Protein AF-0000000084433063 (afdb_homodimer)

Organism: NCBI:txid230361

InterPro domains:
  IPR014958 DGC [PF08859] (7-106)

Structure (mmCIF, N/CA/C/O backbone):
data_AF-0000000084433063-model_v1
#
loop_
_entity.id
_entity.type
_entity.pdbx_description
1 polymer 'DGC domain-containing protein'
#
loop_
_atom_site.group_PDB
_atom_site.id
_atom_site.type_symbol
_atom_site.label_atom_id
_atom_site.label_alt_id
_atom_site.label_comp_id
_atom_site.label_asym_id
_atom_site.label_entity_id
_atom_site.label_seq_id
_atom_site.pdbx_PDB_ins_code
_atom_site.Cartn_x
_atom_site.Cartn_y
_atom_site.Cartn_z
_atom_site.occupancy
_atom_site.B_iso_or_equiv
_atom_site.auth_seq_id
_atom_site.auth_comp_id
_atom_site.auth_asym_id
_atom_site.auth_atom_id
_atom_site.pdbx_PDB_model_num
ATOM 1 N N . MET A 1 1 ? 10.922 -21.297 -21.172 1 40.28 1 MET A N 1
ATOM 2 C CA . MET A 1 1 ? 11.148 -20.094 -20.375 1 40.28 1 MET A CA 1
ATOM 3 C C . MET A 1 1 ? 10.172 -20.031 -19.203 1 40.28 1 MET A C 1
ATOM 5 O O . MET A 1 1 ? 8.969 -20.234 -19.375 1 40.28 1 MET A O 1
ATOM 9 N N . ALA A 1 2 ? 10.664 -20.266 -18.016 1 53.06 2 ALA A N 1
ATOM 10 C CA . ALA A 1 2 ? 9.773 -20.75 -16.969 1 53.06 2 ALA A CA 1
ATOM 11 C C . ALA A 1 2 ? 8.656 -19.75 -16.703 1 53.06 2 ALA A C 1
ATOM 13 O O . ALA A 1 2 ? 8.906 -18.547 -16.562 1 53.06 2 ALA A O 1
ATOM 14 N N . ASP A 1 3 ? 7.391 -20.062 -17.078 1 83.19 3 ASP A N 1
ATOM 15 C CA . ASP A 1 3 ? 6.141 -19.312 -16.969 1 83.19 3 ASP A CA 1
ATOM 16 C C . ASP A 1 3 ? 5.93 -18.797 -15.555 1 83.19 3 ASP A C 1
ATOM 18 O O . ASP A 1 3 ? 6.23 -19.484 -14.578 1 83.19 3 ASP A O 1
ATOM 22 N N . LYS A 1 4 ? 6.164 -17.469 -15.352 1 94.94 4 LYS A N 1
ATOM 23 C CA . LYS A 1 4 ? 5.984 -16.875 -14.031 1 94.94 4 LYS A CA 1
ATOM 24 C C . LYS A 1 4 ? 4.512 -16.594 -13.75 1 94.94 4 LYS A C 1
ATOM 26 O O . LYS A 1 4 ? 3.68 -16.641 -14.664 1 94.94 4 LYS A O 1
ATOM 31 N N . ILE A 1 5 ? 4.223 -16.562 -12.508 1 97.5 5 ILE A N 1
ATOM 32 C CA . ILE A 1 5 ? 2.938 -16.094 -12.008 1 97.5 5 ILE A CA 1
ATOM 33 C C . ILE A 1 5 ? 3.129 -14.773 -11.258 1 97.5 5 ILE A C 1
ATOM 35 O O . ILE A 1 5 ? 4.082 -14.625 -10.492 1 97.5 5 ILE A O 1
ATOM 39 N N . ALA A 1 6 ? 2.311 -13.852 -11.539 1 97.88 6 ALA A N 1
ATOM 40 C CA . ALA A 1 6 ? 2.402 -12.555 -10.875 1 97.88 6 ALA A CA 1
ATOM 41 C C . ALA A 1 6 ? 1.33 -12.414 -9.797 1 97.88 6 ALA A C 1
ATOM 43 O O . ALA A 1 6 ? 0.155 -12.695 -10.047 1 97.88 6 ALA A O 1
ATOM 44 N N . LEU A 1 7 ? 1.751 -12.031 -8.609 1 98.69 7 LEU A N 1
ATOM 45 C CA . LEU A 1 7 ? 0.822 -11.688 -7.539 1 98.69 7 LEU A CA 1
ATOM 46 C C . LEU A 1 7 ? 0.695 -10.172 -7.398 1 98.69 7 LEU A C 1
ATOM 48 O O . LEU A 1 7 ? 1.703 -9.469 -7.316 1 98.69 7 LEU A O 1
ATOM 52 N N . ALA A 1 8 ? -0.498 -9.648 -7.445 1 98.69 8 ALA A N 1
ATOM 53 C CA . ALA A 1 8 ? -0.78 -8.227 -7.27 1 98.69 8 ALA A CA 1
ATOM 54 C C . ALA A 1 8 ? -1.512 -7.969 -5.953 1 98.69 8 ALA A C 1
ATOM 56 O O . ALA A 1 8 ? -2.73 -8.141 -5.871 1 98.69 8 ALA A O 1
ATOM 57 N N . PRO A 1 9 ? -0.773 -7.578 -4.945 1 98.81 9 PRO A N 1
ATOM 58 C CA . PRO A 1 9 ? -1.389 -7.414 -3.627 1 98.81 9 PRO A CA 1
ATOM 59 C C . PRO A 1 9 ? -2.012 -6.035 -3.432 1 98.81 9 PRO A C 1
ATOM 61 O O . PRO A 1 9 ? -1.465 -5.035 -3.9 1 98.81 9 PRO A O 1
ATOM 64 N N . CYS A 1 10 ? -3.217 -6.074 -2.777 1 98.38 10 CYS A N 1
ATOM 65 C CA . CYS A 1 10 ? -3.652 -4.836 -2.145 1 98.38 10 CYS A CA 1
ATOM 66 C C . CYS A 1 10 ? -2.641 -4.371 -1.103 1 98.38 10 CYS A C 1
ATOM 68 O O . CYS A 1 10 ? -2.115 -5.18 -0.336 1 98.38 10 CYS A O 1
ATOM 70 N N . ASN A 1 11 ? -2.279 -3.09 -1.152 1 96 11 ASN A N 1
ATOM 71 C CA . ASN A 1 11 ? -1.453 -2.469 -0.122 1 96 11 ASN A CA 1
ATOM 72 C C . ASN A 1 11 ? -2.148 -1.264 0.504 1 96 11 ASN A C 1
ATOM 74 O O . ASN A 1 11 ? -1.488 -0.321 0.943 1 96 11 ASN A O 1
ATOM 78 N N . GLY A 1 12 ? -3.492 -1.294 0.442 1 95.31 12 GLY A N 1
ATOM 79 C CA . GLY A 1 12 ? -4.262 -0.171 0.955 1 95.31 12 GLY A CA 1
ATOM 80 C C . GLY A 1 12 ? -4.16 -0.018 2.461 1 95.31 12 GLY A C 1
ATOM 81 O O . GLY A 1 12 ? -3.316 -0.649 3.1 1 95.31 12 GLY A O 1
ATOM 82 N N . MET A 1 13 ? -5.004 0.801 3.07 1 96.19 13 MET A N 1
ATOM 83 C CA . MET A 1 13 ? -4.824 1.251 4.449 1 96.19 13 MET A CA 1
ATOM 84 C C . MET A 1 13 ? -5.633 0.392 5.414 1 96.19 13 MET A C 1
ATOM 86 O O . MET A 1 13 ? -5.555 0.575 6.629 1 96.19 13 MET A O 1
ATOM 90 N N . SER A 1 14 ? -6.387 -0.554 4.949 1 96.31 14 SER A N 1
ATOM 91 C CA . SER A 1 14 ? -7.031 -1.516 5.84 1 96.31 14 SER A CA 1
ATOM 92 C C . SER A 1 14 ? -6.016 -2.498 6.414 1 96.31 14 SER A C 1
ATOM 94 O O . SER A 1 14 ? -4.98 -2.762 5.801 1 96.31 14 SER A O 1
ATOM 96 N N . PRO A 1 15 ? -6.32 -3.104 7.605 1 98.06 15 PRO A N 1
ATOM 97 C CA . PRO A 1 15 ? -5.445 -4.152 8.141 1 98.06 15 PRO A CA 1
ATOM 98 C C . PRO A 1 15 ? -5.207 -5.281 7.141 1 98.06 15 PRO A C 1
ATOM 100 O O . PRO A 1 15 ? -4.102 -5.828 7.07 1 98.06 15 PRO A O 1
ATOM 103 N N . ASN A 1 16 ? -6.191 -5.52 6.309 1 98.56 16 ASN A N 1
ATOM 104 C CA . ASN A 1 16 ? -6.07 -6.609 5.344 1 98.56 16 ASN A CA 1
ATOM 105 C C . ASN A 1 16 ? -5.129 -6.242 4.199 1 98.56 16 ASN A C 1
ATOM 107 O O . ASN A 1 16 ? -4.629 -7.121 3.494 1 98.56 16 ASN A O 1
ATOM 111 N N . GLY A 1 17 ? -4.965 -4.914 3.918 1 98.38 17 GLY A N 1
ATOM 112 C CA . GLY A 1 17 ? -3.932 -4.508 2.98 1 98.38 17 GLY A CA 1
ATOM 113 C C . GLY A 1 17 ? -2.539 -4.945 3.4 1 98.38 17 GLY A C 1
ATOM 114 O O . GLY A 1 17 ? -1.749 -5.398 2.57 1 98.38 17 GLY A O 1
ATOM 115 N N . LEU A 1 18 ? -2.246 -4.809 4.711 1 98.56 18 LEU A N 1
ATOM 116 C CA . LEU A 1 18 ? -0.963 -5.254 5.238 1 98.56 18 LEU A CA 1
ATOM 117 C C . LEU A 1 18 ? -0.843 -6.773 5.16 1 98.56 18 LEU A C 1
ATOM 119 O O . LEU A 1 18 ? 0.204 -7.297 4.77 1 98.56 18 LEU A O 1
ATOM 123 N N . VAL A 1 19 ? -1.904 -7.457 5.465 1 98.88 19 VAL A N 1
ATOM 124 C CA . VAL A 1 19 ? -1.91 -8.914 5.391 1 98.88 19 VAL A CA 1
ATOM 125 C C . VAL A 1 19 ? -1.614 -9.367 3.963 1 98.88 19 VAL A C 1
ATOM 127 O O . VAL A 1 19 ? -0.781 -10.242 3.742 1 98.88 19 VAL A O 1
ATOM 130 N N . SER A 1 20 ? -2.32 -8.742 3.006 1 98.88 20 SER A N 1
ATOM 131 C CA . SER A 1 20 ? -2.133 -9.047 1.592 1 98.88 20 SER A CA 1
ATOM 132 C C . SER A 1 20 ? -0.687 -8.828 1.164 1 98.88 20 SER A C 1
ATOM 134 O O . SER A 1 20 ? -0.079 -9.695 0.534 1 98.88 20 SER A O 1
ATOM 136 N N . ARG A 1 21 ? -0.133 -7.715 1.518 1 98.69 21 ARG A N 1
ATOM 137 C CA . ARG A 1 21 ? 1.246 -7.359 1.204 1 98.69 21 ARG A CA 1
ATOM 138 C C . ARG A 1 21 ? 2.215 -8.422 1.714 1 98.69 21 ARG A C 1
ATOM 140 O O . ARG A 1 21 ? 3.055 -8.914 0.96 1 98.69 21 ARG A O 1
ATOM 147 N N . VAL A 1 22 ? 2.102 -8.805 2.957 1 98.81 22 VAL A N 1
ATOM 148 C CA . VAL A 1 22 ? 3.064 -9.695 3.598 1 98.81 22 VAL A CA 1
ATOM 149 C C . VAL A 1 22 ? 2.875 -11.117 3.078 1 98.81 22 VAL A C 1
ATOM 151 O O . VAL A 1 22 ? 3.852 -11.828 2.82 1 98.81 22 VAL A O 1
ATOM 154 N N . ALA A 1 23 ? 1.615 -11.539 2.85 1 98.88 23 ALA A N 1
ATOM 155 C CA . ALA A 1 23 ? 1.358 -12.883 2.326 1 98.88 23 ALA A CA 1
ATOM 156 C C . ALA A 1 23 ? 1.982 -13.055 0.945 1 98.88 23 ALA A C 1
ATOM 158 O O . ALA A 1 23 ? 2.592 -14.094 0.661 1 98.88 23 ALA A O 1
ATOM 159 N N . VAL A 1 24 ? 1.848 -12.039 0.088 1 98.81 24 VAL A N 1
ATOM 160 C CA . VAL A 1 24 ? 2.434 -12.07 -1.248 1 98.81 24 VAL A CA 1
ATOM 161 C C . VAL A 1 24 ? 3.957 -12.109 -1.144 1 98.81 24 VAL A C 1
ATOM 163 O O . VAL A 1 24 ? 4.617 -12.852 -1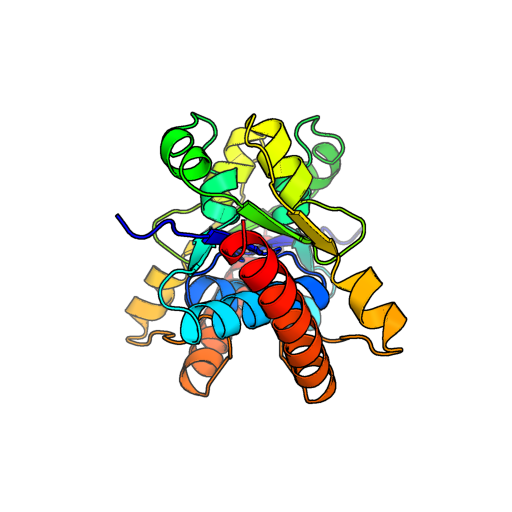.871 1 98.81 24 VAL A O 1
ATOM 166 N N . GLY A 1 25 ? 4.512 -11.289 -0.203 1 98.19 25 GLY A N 1
ATOM 167 C CA . GLY A 1 25 ? 5.949 -11.336 0.029 1 98.19 25 GLY A CA 1
ATOM 168 C C . GLY A 1 25 ? 6.445 -12.711 0.433 1 98.19 25 GLY A C 1
ATOM 169 O O . GLY A 1 25 ? 7.43 -13.211 -0.117 1 98.19 25 GLY A O 1
ATOM 170 N N . ASP A 1 26 ? 5.742 -13.328 1.39 1 98.44 26 ASP A N 1
ATOM 171 C CA . ASP A 1 26 ? 6.109 -14.664 1.862 1 98.44 26 ASP A CA 1
ATOM 172 C C . ASP A 1 26 ? 6.023 -15.688 0.734 1 98.44 26 ASP A C 1
ATOM 174 O O . ASP A 1 26 ? 6.895 -16.547 0.604 1 98.44 26 ASP A O 1
ATOM 178 N N . CYS A 1 27 ? 4.984 -15.578 -0.068 1 97.81 27 CYS A N 1
ATOM 179 C CA . CYS A 1 27 ? 4.793 -16.5 -1.185 1 97.81 27 CYS A CA 1
ATOM 180 C C . CYS A 1 27 ? 5.941 -16.391 -2.184 1 97.81 27 CYS A C 1
ATOM 182 O O . CYS A 1 27 ? 6.461 -17.406 -2.65 1 97.81 27 CYS A O 1
ATOM 184 N N . ARG A 1 28 ? 6.273 -15.195 -2.504 1 96.31 28 ARG A N 1
ATOM 185 C CA . ARG A 1 28 ? 7.355 -14.953 -3.453 1 96.31 28 ARG A CA 1
ATOM 186 C C . ARG A 1 28 ? 8.656 -15.57 -2.967 1 96.31 28 ARG A C 1
ATOM 188 O O . ARG A 1 28 ? 9.453 -16.062 -3.77 1 96.31 28 ARG A O 1
ATOM 195 N N . GLU A 1 29 ? 8.867 -15.516 -1.696 1 95.44 29 GLU A N 1
ATOM 196 C CA . GLU A 1 29 ? 10.094 -16.062 -1.131 1 95.44 29 GLU A CA 1
ATOM 197 C C . GLU A 1 29 ? 10.125 -17.594 -1.254 1 95.44 29 GLU A C 1
ATOM 199 O O . GLU A 1 29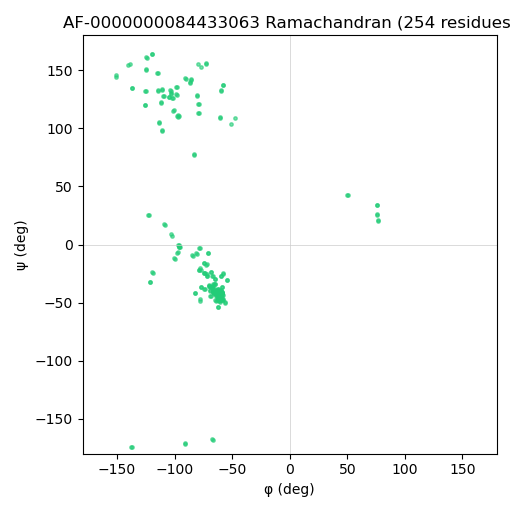 ? 11.195 -18.188 -1.354 1 95.44 29 GLU A O 1
ATOM 204 N N . GLU A 1 30 ? 8.984 -18.156 -1.349 1 95.81 30 GLU A N 1
ATOM 205 C CA . GLU A 1 30 ? 8.898 -19.609 -1.326 1 95.81 30 GLU A CA 1
ATOM 206 C C . GLU A 1 30 ? 8.758 -20.188 -2.736 1 95.81 30 GLU A C 1
ATOM 208 O O . GLU A 1 30 ? 8.828 -21.391 -2.932 1 95.81 30 GLU A O 1
ATOM 213 N N . HIS A 1 31 ? 8.492 -19.312 -3.674 1 95.56 31 HIS A N 1
ATOM 214 C CA . HIS A 1 31 ? 8.289 -19.75 -5.055 1 95.56 31 HIS A CA 1
ATOM 215 C C . HIS A 1 31 ? 9.219 -19 -6.004 1 95.56 31 HIS A C 1
ATOM 217 O O . HIS A 1 31 ? 9.086 -17.781 -6.184 1 95.56 31 HIS A O 1
ATOM 223 N N . ASP A 1 32 ? 10.031 -19.656 -6.676 1 94.38 32 ASP A N 1
ATOM 224 C CA . ASP A 1 32 ? 11.008 -19.047 -7.57 1 94.38 32 ASP A CA 1
ATOM 225 C C . ASP A 1 32 ? 10.344 -18.531 -8.844 1 94.38 32 ASP A C 1
ATOM 227 O O . ASP A 1 32 ? 10.914 -17.703 -9.555 1 94.38 32 ASP A O 1
ATOM 231 N N . ASP A 1 33 ? 9.164 -18.984 -9.078 1 95.69 33 ASP A N 1
ATOM 232 C CA . ASP A 1 33 ? 8.492 -18.625 -10.32 1 95.69 33 ASP A CA 1
ATOM 233 C C . ASP A 1 33 ? 7.34 -17.656 -10.062 1 95.69 33 ASP A C 1
ATOM 235 O O . ASP A 1 33 ? 6.418 -17.547 -10.875 1 95.69 33 ASP A O 1
ATOM 239 N N . VAL A 1 34 ? 7.359 -17.062 -8.922 1 97.31 34 VAL A N 1
ATOM 240 C CA . VAL A 1 34 ? 6.34 -16.078 -8.578 1 97.31 34 VAL A CA 1
ATOM 241 C C . VAL A 1 34 ? 6.98 -14.695 -8.43 1 97.31 34 VAL A C 1
ATOM 243 O O . VAL A 1 34 ? 8.055 -14.562 -7.844 1 97.31 34 VAL A O 1
ATOM 246 N N . ILE A 1 35 ? 6.391 -13.719 -9.031 1 96.69 35 ILE A N 1
ATOM 247 C CA . ILE A 1 35 ? 6.797 -12.328 -8.859 1 96.69 35 ILE A CA 1
ATOM 248 C C . ILE A 1 35 ? 5.641 -11.523 -8.281 1 96.69 35 ILE A C 1
ATOM 250 O O . ILE A 1 35 ? 4.504 -12 -8.227 1 96.69 35 ILE A O 1
ATOM 254 N N . SER A 1 36 ? 5.98 -10.359 -7.773 1 97.38 36 SER A N 1
ATOM 255 C CA . SER A 1 36 ? 4.938 -9.469 -7.27 1 97.38 36 SER A CA 1
ATOM 256 C C . SER A 1 36 ? 4.855 -8.188 -8.094 1 97.38 36 SER A C 1
ATOM 258 O O . SER A 1 36 ? 5.859 -7.727 -8.633 1 97.38 36 SER A O 1
ATOM 260 N N . ILE A 1 37 ? 3.707 -7.676 -8.203 1 97.31 37 ILE A N 1
ATOM 261 C CA . ILE A 1 37 ? 3.418 -6.426 -8.898 1 97.31 37 ILE A CA 1
ATOM 262 C C . ILE A 1 37 ? 3.166 -5.316 -7.883 1 97.31 37 ILE A C 1
ATOM 264 O O . ILE A 1 37 ? 2.385 -5.488 -6.941 1 97.31 37 ILE A O 1
ATOM 268 N N . CYS A 1 38 ? 3.881 -4.227 -8.031 1 97.62 38 CYS A N 1
ATOM 269 C CA . CYS A 1 38 ? 3.58 -3.059 -7.207 1 97.62 38 CYS A CA 1
ATOM 270 C C . CYS A 1 38 ? 2.377 -2.303 -7.758 1 97.62 38 CYS A C 1
ATOM 272 O O . CYS A 1 38 ? 2.434 -1.75 -8.859 1 97.62 38 CYS A O 1
ATOM 274 N N . MET A 1 39 ? 1.355 -2.164 -6.949 1 97.81 39 MET A N 1
ATOM 275 C CA . MET A 1 39 ? 0.121 -1.534 -7.406 1 97.81 39 MET A CA 1
ATOM 276 C C . MET A 1 39 ? 0.255 -0.015 -7.418 1 97.81 39 MET A C 1
ATOM 278 O O . MET A 1 39 ? -0.504 0.675 -8.102 1 97.81 39 MET A O 1
ATOM 282 N N . GLY A 1 40 ? 1.21 0.519 -6.637 1 97.69 40 GLY A N 1
ATOM 283 C CA . GLY A 1 40 ? 1.524 1.935 -6.75 1 97.69 40 GLY A CA 1
ATOM 284 C C . GLY A 1 40 ? 2.051 2.318 -8.117 1 97.69 40 GLY A C 1
ATOM 285 O O . GLY A 1 40 ? 1.481 3.184 -8.789 1 97.69 40 GLY A O 1
ATOM 286 N N . SER A 1 41 ? 3.102 1.555 -8.492 1 97.69 41 SER A N 1
ATOM 287 C CA . SER A 1 41 ? 3.688 1.823 -9.797 1 97.69 41 SER A CA 1
ATOM 288 C C . SER A 1 41 ? 2.682 1.567 -10.914 1 97.69 41 SER A C 1
ATOM 290 O O . SER A 1 41 ? 2.621 2.322 -11.891 1 97.69 41 SER A O 1
ATOM 292 N N . THR A 1 42 ? 1.936 0.542 -10.773 1 98.06 42 THR A N 1
ATOM 293 C CA . THR A 1 42 ? 0.916 0.214 -11.758 1 98.06 42 THR A CA 1
ATOM 294 C C . THR A 1 42 ? -0.087 1.356 -11.898 1 98.06 42 THR A C 1
ATOM 296 O O . THR A 1 42 ? -0.417 1.766 -13.016 1 98.06 42 THR A O 1
ATOM 299 N N . SER A 1 43 ? -0.53 1.92 -10.82 1 97.88 43 SER A N 1
ATOM 300 C CA . SER A 1 43 ? -1.53 2.982 -10.797 1 97.88 43 SER A CA 1
ATOM 301 C C . SER A 1 43 ? -0.961 4.289 -11.344 1 97.88 43 SER A C 1
ATOM 303 O O . SER A 1 43 ? -1.673 5.059 -11.992 1 97.88 43 SER A O 1
ATOM 305 N N . ALA A 1 44 ? 0.271 4.531 -11.078 1 97.56 44 ALA A N 1
ATOM 306 C CA . ALA A 1 44 ? 0.908 5.773 -11.508 1 97.56 44 ALA A CA 1
ATOM 307 C C . ALA A 1 44 ? 1.138 5.785 -13.016 1 97.56 44 ALA A C 1
ATOM 309 O O . ALA A 1 44 ? 1.213 6.852 -13.633 1 97.56 44 ALA A O 1
ATOM 310 N N . ASP A 1 45 ? 1.243 4.598 -13.641 1 96.94 45 ASP A N 1
ATOM 311 C CA . ASP A 1 45 ? 1.563 4.457 -15.055 1 96.94 45 ASP A CA 1
ATOM 312 C C . ASP A 1 45 ? 0.315 4.621 -15.922 1 96.94 45 ASP A C 1
ATOM 314 O O . ASP A 1 45 ? -0.152 3.662 -16.531 1 96.94 45 ASP A O 1
ATOM 318 N N . ILE A 1 46 ? -0.099 5.852 -16.109 1 90.69 46 ILE A N 1
ATOM 319 C CA . ILE A 1 46 ? -1.354 6.102 -16.797 1 90.69 46 ILE A CA 1
ATOM 320 C C . ILE A 1 46 ? -1.149 5.93 -18.312 1 90.69 46 ILE A C 1
ATOM 322 O O . ILE A 1 46 ? -2.104 5.664 -19.047 1 90.69 46 ILE A O 1
ATOM 326 N N . ASP A 1 47 ? 0.068 6.02 -18.734 1 93.94 47 ASP A N 1
ATOM 327 C CA . ASP A 1 47 ? 0.354 5.906 -20.156 1 93.94 47 ASP A CA 1
ATOM 328 C C . ASP A 1 47 ? 0.49 4.445 -20.578 1 93.94 47 ASP A C 1
ATOM 330 O O . ASP A 1 47 ? 0.601 4.145 -21.766 1 93.94 47 ASP A O 1
ATOM 334 N N . GLY A 1 48 ? 0.522 3.564 -19.656 1 94.44 48 GLY A N 1
ATOM 335 C CA . GLY A 1 48 ? 0.542 2.141 -19.953 1 94.44 48 GLY A CA 1
ATOM 336 C C . GLY A 1 48 ? 1.894 1.646 -20.438 1 94.44 48 GLY A C 1
ATOM 337 O O . GLY A 1 48 ? 1.971 0.743 -21.266 1 94.44 48 GLY A O 1
ATOM 338 N N . LYS A 1 49 ? 2.977 2.248 -19.906 1 94.25 49 LYS A N 1
ATOM 339 C CA . LYS A 1 49 ? 4.324 1.865 -20.328 1 94.25 49 LYS A CA 1
ATOM 340 C C . LYS A 1 49 ? 4.633 0.423 -19.938 1 94.25 49 LYS A C 1
ATOM 342 O O . LYS A 1 49 ? 5.371 -0.273 -20.625 1 94.25 49 LYS A O 1
ATOM 347 N N . ASN A 1 50 ? 4.027 -0.026 -18.844 1 93.69 50 ASN A N 1
ATOM 348 C CA . ASN A 1 50 ? 4.336 -1.352 -18.328 1 93.69 50 ASN A CA 1
ATOM 349 C C . ASN A 1 50 ? 3.246 -2.361 -18.672 1 93.69 50 ASN A C 1
ATOM 351 O O . ASN A 1 50 ? 3.277 -3.502 -18.203 1 93.69 50 ASN A O 1
ATOM 355 N N . ASN A 1 51 ? 2.299 -2.004 -19.5 1 93.81 51 ASN A N 1
ATOM 356 C CA . ASN A 1 51 ? 1.138 -2.852 -19.734 1 93.81 51 ASN A CA 1
ATOM 357 C C . ASN A 1 51 ? 1.537 -4.176 -20.375 1 93.81 51 ASN A C 1
ATOM 359 O O . ASN A 1 51 ? 0.99 -5.227 -20.031 1 93.81 51 ASN A O 1
ATOM 363 N N . GLU A 1 52 ? 2.451 -4.105 -21.25 1 92.69 52 GLU A N 1
ATOM 364 C CA . GLU A 1 52 ? 2.879 -5.34 -21.906 1 92.69 52 GLU A CA 1
ATOM 365 C C . GLU A 1 52 ? 3.475 -6.316 -20.891 1 92.69 52 GLU A C 1
ATOM 367 O O . GLU A 1 52 ? 3.234 -7.523 -20.969 1 92.69 52 GLU A O 1
ATOM 372 N N . MET A 1 53 ? 4.191 -5.777 -19.969 1 91 53 MET A N 1
ATOM 373 C CA . MET A 1 53 ? 4.77 -6.613 -18.922 1 91 53 MET A CA 1
ATOM 374 C C . MET A 1 53 ? 3.678 -7.211 -18.047 1 91 53 MET A C 1
ATOM 376 O O . MET A 1 53 ? 3.74 -8.383 -17.688 1 91 53 MET A O 1
ATOM 380 N N . LEU A 1 54 ? 2.695 -6.465 -17.797 1 93.62 54 LEU A N 1
ATOM 381 C CA . LEU A 1 54 ? 1.616 -6.906 -16.922 1 93.62 54 LEU A CA 1
ATOM 382 C C . LEU A 1 54 ? 0.755 -7.961 -17.609 1 93.62 54 LEU A C 1
ATOM 384 O O . LEU A 1 54 ? 0.015 -8.688 -16.938 1 93.62 54 LEU A O 1
ATOM 388 N N . LYS A 1 55 ? 0.879 -8.047 -18.891 1 94.19 55 LYS A N 1
ATOM 389 C CA . LYS A 1 55 ? 0.077 -9 -19.641 1 94.19 55 LYS A CA 1
ATOM 390 C C . LYS A 1 55 ? 0.849 -10.297 -19.891 1 94.19 55 LYS A C 1
ATOM 392 O O . LYS A 1 55 ? 0.298 -11.266 -20.406 1 94.19 55 LYS A O 1
ATOM 397 N N . LYS A 1 56 ? 1.984 -10.32 -19.469 1 94.19 56 LYS A N 1
ATOM 398 C CA . LYS A 1 56 ? 2.889 -11.406 -19.828 1 94.19 56 LYS A CA 1
ATOM 399 C C . LYS A 1 56 ? 2.57 -12.672 -19.031 1 94.19 56 LYS A C 1
ATOM 401 O O . LYS A 1 56 ? 2.703 -13.781 -19.547 1 94.19 56 LYS A O 1
ATOM 406 N N . TYR A 1 57 ? 2.191 -12.484 -17.781 1 95.62 57 TYR A N 1
ATOM 407 C CA . TYR A 1 57 ? 1.989 -13.617 -16.891 1 95.62 57 TYR A CA 1
ATOM 408 C C . TYR A 1 57 ? 0.586 -13.594 -16.297 1 95.62 57 TYR A C 1
ATOM 410 O O . TYR A 1 57 ? -0.038 -12.539 -16.188 1 95.62 57 TYR A O 1
ATOM 418 N N . PRO A 1 58 ? 0.116 -14.82 -16 1 96.75 58 PRO A N 1
ATOM 419 C CA . PRO A 1 58 ? -1.14 -14.805 -15.25 1 96.75 58 PRO A CA 1
ATOM 420 C C . PRO A 1 58 ? -1.024 -14.047 -13.93 1 96.75 58 PRO A C 1
ATOM 422 O O . PRO A 1 58 ? -0.029 -14.195 -13.219 1 96.75 58 PRO A O 1
ATOM 425 N N . ILE A 1 59 ? -2.031 -13.25 -13.641 1 98.06 59 ILE A N 1
ATOM 426 C CA . ILE A 1 59 ? -2.025 -12.43 -12.438 1 98.06 59 ILE A CA 1
ATOM 427 C C . ILE A 1 59 ? -3.051 -12.969 -11.438 1 98.06 59 ILE A C 1
ATOM 429 O O . ILE A 1 59 ? -4.203 -13.219 -11.797 1 98.06 59 ILE A O 1
ATOM 433 N N . ILE A 1 60 ? -2.619 -13.195 -10.242 1 98.69 60 ILE A N 1
ATOM 434 C CA . ILE A 1 60 ? -3.529 -13.367 -9.109 1 98.69 60 ILE A CA 1
ATOM 435 C C . ILE A 1 60 ? -3.676 -12.047 -8.367 1 98.69 60 ILE A C 1
ATOM 437 O O . ILE A 1 60 ? -2.713 -11.547 -7.777 1 98.69 60 ILE A O 1
ATOM 441 N N . ALA A 1 61 ? -4.871 -11.484 -8.477 1 98.88 61 ALA A N 1
ATOM 442 C CA . ALA A 1 61 ? -5.176 -10.273 -7.723 1 98.88 61 ALA A CA 1
ATOM 443 C C . ALA A 1 61 ? -5.535 -10.602 -6.277 1 98.88 61 ALA A C 1
ATOM 445 O O . ALA A 1 61 ? -6.355 -11.484 -6.02 1 98.88 61 ALA A O 1
ATOM 446 N N . VAL A 1 62 ? -4.895 -9.953 -5.324 1 98.94 62 VAL A N 1
ATOM 447 C CA . VAL A 1 62 ? -5.16 -10.156 -3.904 1 98.94 62 VAL A CA 1
ATOM 448 C C . VAL A 1 62 ? -5.762 -8.891 -3.305 1 98.94 62 VAL A C 1
ATOM 450 O O . VAL A 1 62 ? -5.055 -7.91 -3.068 1 98.94 62 VAL A O 1
ATOM 453 N N . ASN A 1 63 ? -7.062 -8.922 -3.057 1 98.88 63 ASN A N 1
ATOM 454 C CA . ASN A 1 63 ? -7.793 -7.762 -2.566 1 98.88 63 ASN A CA 1
ATOM 455 C C . ASN A 1 63 ? -7.98 -7.816 -1.054 1 98.88 63 ASN A C 1
ATOM 457 O O . ASN A 1 63 ? -8.289 -8.875 -0.499 1 98.88 63 ASN A O 1
ATOM 461 N N . GLY A 1 64 ? -7.762 -6.734 -0.393 1 98.25 64 GLY A N 1
ATOM 462 C CA . GLY A 1 64 ? -7.84 -6.691 1.059 1 98.25 64 GLY A CA 1
ATOM 463 C C . GLY A 1 64 ? -9.258 -6.539 1.575 1 98.25 64 GLY A C 1
ATOM 464 O O . GLY A 1 64 ? -9.602 -7.086 2.625 1 98.25 64 GLY A O 1
ATOM 465 N N . CYS A 1 65 ? -9.992 -5.711 0.938 1 97.06 65 CYS A N 1
ATOM 466 C CA . CYS A 1 65 ? -11.336 -5.402 1.419 1 97.06 65 CYS A CA 1
ATOM 467 C C . CYS A 1 65 ? -12.328 -5.355 0.267 1 97.06 65 CYS A C 1
ATOM 469 O O . CYS A 1 65 ? -12.008 -5.742 -0.856 1 97.06 65 CYS A O 1
ATOM 471 N N . ASP A 1 66 ? -13.586 -4.965 0.552 1 95.75 66 ASP A N 1
ATOM 472 C CA . ASP A 1 66 ? -14.688 -5.023 -0.409 1 95.75 66 ASP A CA 1
ATOM 473 C C . ASP A 1 66 ? -14.516 -3.967 -1.5 1 95.75 66 ASP A C 1
ATOM 475 O O . ASP A 1 66 ? -15.227 -3.992 -2.51 1 95.75 66 ASP A O 1
ATOM 479 N N . GLY A 1 67 ? -13.531 -3.121 -1.321 1 96.56 67 GLY A N 1
ATOM 480 C CA . GLY A 1 67 ? -13.258 -2.148 -2.367 1 96.56 67 GLY A CA 1
ATOM 481 C C . GLY A 1 67 ? -12.734 -2.777 -3.645 1 96.56 67 GLY A C 1
ATOM 482 O O . GLY A 1 67 ? -12.867 -2.199 -4.727 1 96.56 67 GLY A O 1
ATOM 483 N N . ALA A 1 68 ? -12.078 -3.945 -3.549 1 98.19 68 ALA A N 1
ATOM 484 C CA . ALA A 1 68 ? -11.547 -4.695 -4.68 1 98.19 68 ALA A CA 1
ATOM 485 C C . ALA A 1 68 ? -10.711 -3.799 -5.594 1 98.19 68 ALA A C 1
ATOM 487 O O . ALA A 1 68 ? -10.812 -3.885 -6.82 1 98.19 68 ALA A O 1
ATOM 488 N N . CYS A 1 69 ? -9.922 -2.998 -4.996 1 98.56 69 CYS A N 1
ATOM 489 C CA . CYS A 1 69 ? -9.195 -1.961 -5.723 1 98.56 69 CYS A CA 1
ATOM 490 C C . CYS A 1 69 ? -8.195 -2.574 -6.699 1 98.56 69 CYS A C 1
ATOM 492 O O . CYS A 1 69 ? -7.965 -2.027 -7.777 1 98.56 69 CYS A O 1
ATOM 494 N N . VAL A 1 70 ? -7.59 -3.699 -6.375 1 98.81 70 VAL A N 1
ATOM 495 C CA . VAL A 1 70 ? -6.598 -4.312 -7.25 1 98.81 70 VAL A CA 1
ATOM 496 C C . VAL A 1 70 ? -7.246 -4.703 -8.578 1 98.81 70 VAL A C 1
ATOM 498 O O . VAL A 1 70 ? -6.754 -4.34 -9.648 1 98.81 70 VAL A O 1
ATOM 501 N N . ASN A 1 71 ? -8.422 -5.371 -8.5 1 98.75 71 ASN A N 1
ATOM 502 C CA . ASN A 1 71 ? -9.141 -5.742 -9.719 1 98.75 71 ASN A CA 1
ATOM 503 C C . ASN A 1 71 ? -9.555 -4.508 -10.516 1 98.75 71 ASN A C 1
ATOM 505 O O . ASN A 1 71 ? -9.383 -4.473 -11.742 1 98.75 71 ASN A O 1
ATOM 509 N N . LYS A 1 72 ? -10.062 -3.504 -9.812 1 98.44 72 LYS A N 1
ATOM 510 C CA . LYS A 1 72 ? -10.539 -2.309 -10.5 1 98.44 72 LYS A CA 1
ATOM 511 C C . LYS A 1 72 ? -9.398 -1.588 -11.211 1 98.44 72 LYS A C 1
ATOM 513 O O . LYS A 1 72 ? -9.547 -1.157 -12.359 1 98.44 72 LYS A O 1
ATOM 518 N N . ILE A 1 73 ? -8.273 -1.48 -10.555 1 98.19 73 ILE A N 1
ATOM 519 C CA . ILE A 1 73 ? -7.121 -0.794 -11.133 1 98.19 73 ILE A CA 1
ATOM 520 C C . ILE A 1 73 ? -6.648 -1.535 -12.383 1 98.19 73 ILE A C 1
ATOM 522 O O . ILE A 1 73 ? -6.422 -0.922 -13.43 1 98.19 73 ILE A O 1
ATOM 526 N N . LEU A 1 74 ? -6.57 -2.846 -12.273 1 98.44 74 LEU A N 1
ATOM 527 C CA . LEU A 1 74 ? -6.098 -3.629 -13.414 1 98.44 74 LEU A CA 1
ATOM 528 C C . LEU A 1 74 ? -7.113 -3.602 -14.547 1 98.44 74 LEU A C 1
ATOM 530 O O . LEU A 1 74 ? -6.738 -3.451 -15.719 1 98.44 74 LEU A O 1
ATOM 534 N N . GLU A 1 75 ? -8.383 -3.678 -14.227 1 97.69 75 GLU A N 1
ATOM 535 C CA . GLU A 1 75 ? -9.438 -3.607 -15.227 1 97.69 75 GLU A CA 1
ATOM 536 C C . GLU A 1 75 ? -9.414 -2.266 -15.961 1 97.69 75 GLU A C 1
ATOM 538 O O . GLU A 1 75 ? -9.539 -2.215 -17.188 1 97.69 75 GLU A O 1
ATOM 543 N N . ASN A 1 76 ? -9.25 -1.221 -15.219 1 96.25 76 ASN A N 1
ATOM 544 C CA . ASN A 1 76 ? -9.18 0.117 -15.797 1 96.25 76 ASN A CA 1
ATOM 545 C C . ASN A 1 76 ? -8.047 0.234 -16.812 1 96.25 76 ASN A C 1
ATOM 547 O O . ASN A 1 76 ? -8.109 1.062 -17.719 1 96.25 76 ASN A O 1
ATOM 551 N N . LYS A 1 77 ? -7.047 -0.597 -16.672 1 96.5 77 LYS A N 1
ATOM 552 C CA . LYS A 1 77 ? -5.879 -0.555 -17.547 1 96.5 77 LYS A CA 1
ATOM 553 C C . LYS A 1 77 ? -5.996 -1.578 -18.672 1 96.5 77 LYS A C 1
ATOM 555 O O . LYS A 1 77 ? -5.078 -1.732 -19.469 1 96.5 77 LYS A O 1
ATOM 560 N N . GLY A 1 78 ? -7.113 -2.318 -18.656 1 96.62 78 GLY A N 1
ATOM 561 C CA . GLY A 1 78 ? -7.312 -3.355 -19.656 1 96.62 78 GLY A CA 1
ATOM 562 C C . GLY A 1 78 ? -6.504 -4.609 -19.375 1 96.62 78 GLY A C 1
ATOM 563 O O . GLY A 1 78 ? -6.18 -5.359 -20.297 1 96.62 78 GLY A O 1
ATOM 564 N N . ILE A 1 79 ? -6.102 -4.793 -18.203 1 97.56 79 ILE A N 1
ATOM 565 C CA . ILE A 1 79 ? -5.312 -5.957 -17.828 1 97.56 79 ILE A CA 1
ATOM 566 C C . ILE A 1 79 ? -6.219 -7.012 -17.188 1 97.56 79 ILE A C 1
ATOM 568 O O . ILE A 1 79 ? -6.961 -6.715 -16.25 1 97.56 79 ILE A O 1
ATOM 572 N N . ASN A 1 80 ? -6.117 -8.203 -17.672 1 96 80 ASN A N 1
ATOM 573 C CA . ASN A 1 80 ? -6.945 -9.297 -17.172 1 96 80 ASN A CA 1
ATOM 574 C C . ASN A 1 80 ? -6.316 -9.961 -15.945 1 96 80 ASN A C 1
ATOM 576 O O . ASN A 1 80 ? -5.098 -10.133 -15.883 1 96 80 ASN A O 1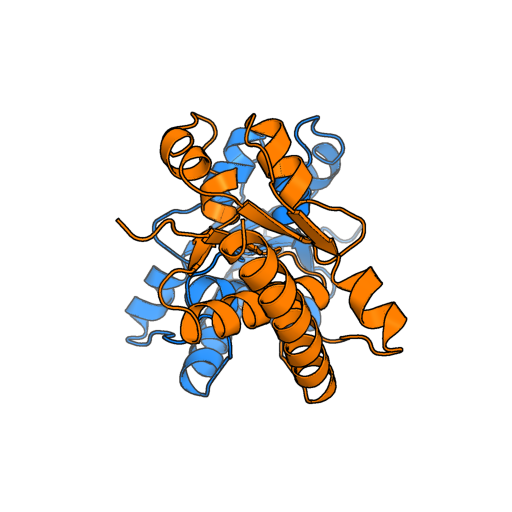
ATOM 580 N N . VAL A 1 81 ? -7.141 -10.312 -15.039 1 97.5 81 VAL A N 1
ATOM 581 C CA . VAL A 1 81 ? -6.742 -11.062 -13.859 1 97.5 81 VAL A CA 1
ATOM 582 C C . VAL A 1 81 ? -7.145 -12.531 -14.016 1 97.5 81 VAL A C 1
ATOM 584 O O . VAL A 1 81 ? -8.273 -12.828 -14.414 1 97.5 81 VAL A O 1
ATOM 587 N N . PHE A 1 82 ? -6.188 -13.383 -13.719 1 97.25 82 PHE A N 1
ATOM 588 C CA . PHE A 1 82 ? -6.445 -14.812 -13.859 1 97.25 82 PHE A CA 1
ATOM 589 C C . PHE A 1 82 ? -7.273 -15.328 -12.688 1 97.25 82 PHE A C 1
ATOM 591 O O . PHE A 1 82 ? -8.211 -16.109 -12.875 1 97.25 82 PHE A O 1
ATOM 598 N N . LYS A 1 83 ? -6.922 -14.984 -11.539 1 97.94 83 LYS A N 1
ATOM 599 C CA . LYS A 1 83 ? -7.625 -15.336 -10.305 1 97.94 83 LYS A CA 1
ATOM 600 C C . LYS A 1 83 ? -7.641 -14.172 -9.328 1 97.94 83 LYS A C 1
ATOM 602 O O . LYS A 1 83 ? -6.781 -13.289 -9.391 1 97.94 83 LYS A O 1
ATOM 607 N N . THR A 1 84 ? -8.656 -14.211 -8.484 1 98.56 84 THR A N 1
ATOM 608 C CA . THR A 1 84 ? -8.773 -13.211 -7.426 1 98.56 84 THR A CA 1
ATOM 609 C C . THR A 1 84 ? -8.891 -13.875 -6.059 1 98.56 84 THR A C 1
ATOM 611 O O . THR A 1 84 ? -9.617 -14.867 -5.906 1 98.56 84 THR A O 1
ATOM 614 N N . VAL A 1 85 ? -8.133 -13.422 -5.145 1 98.81 85 VAL A N 1
ATOM 615 C CA . VAL A 1 85 ? -8.258 -13.812 -3.746 1 98.81 85 VAL A CA 1
ATOM 616 C C . VAL A 1 85 ? -8.742 -12.625 -2.92 1 98.81 85 VAL A C 1
ATOM 618 O O . VAL A 1 85 ? -8.125 -11.555 -2.939 1 98.81 85 VAL A O 1
ATOM 621 N N . ALA A 1 86 ? -9.875 -12.797 -2.244 1 98.69 86 ALA A N 1
ATOM 622 C CA . ALA A 1 86 ? -10.391 -11.781 -1.333 1 98.69 86 ALA A CA 1
ATOM 623 C C . ALA A 1 86 ? -10.008 -12.086 0.111 1 98.69 86 ALA A C 1
ATOM 625 O O . ALA A 1 86 ? -10.578 -12.984 0.733 1 98.69 86 ALA A O 1
ATOM 626 N N . VAL A 1 87 ? -9.125 -11.297 0.678 1 98.88 87 VAL A N 1
ATOM 627 C CA . VAL A 1 87 ? -8.547 -11.547 1.993 1 98.88 87 VAL A CA 1
ATOM 628 C C . VAL A 1 87 ? -9.648 -11.594 3.045 1 98.88 87 VAL A C 1
ATOM 630 O O . VAL A 1 87 ? -9.703 -12.516 3.863 1 98.88 87 VAL A O 1
ATOM 633 N N . VAL A 1 88 ? -10.516 -10.609 2.994 1 98.06 88 VAL A N 1
ATOM 634 C CA . VAL A 1 88 ? -11.562 -10.492 4.004 1 98.06 88 VAL A CA 1
ATOM 635 C C . VAL A 1 88 ? -12.438 -11.75 3.994 1 98.06 88 VAL A C 1
ATOM 637 O O . VAL A 1 88 ? -12.773 -12.289 5.051 1 98.06 88 VAL A O 1
ATOM 640 N N . ASP A 1 89 ? -12.805 -12.289 2.797 1 98.19 89 ASP A N 1
ATOM 641 C CA . ASP A 1 89 ? -13.664 -13.461 2.674 1 98.19 89 ASP A CA 1
ATOM 642 C C . ASP A 1 89 ? -12.953 -14.719 3.164 1 98.19 89 ASP A C 1
ATOM 644 O O . ASP A 1 89 ? -13.547 -15.531 3.883 1 98.19 89 ASP A O 1
ATOM 648 N N . VAL A 1 90 ? -11.719 -14.859 2.779 1 98.69 90 VAL A N 1
ATOM 649 C CA . VAL A 1 90 ? -10.945 -16.031 3.201 1 98.69 90 VAL A CA 1
ATOM 650 C C . VAL A 1 90 ? -10.836 -16.047 4.723 1 98.69 90 VAL A C 1
ATOM 652 O O . VAL A 1 90 ? -11.07 -17.078 5.355 1 98.69 90 VAL A O 1
ATOM 655 N N . LEU A 1 91 ? -10.516 -14.883 5.363 1 98.75 91 LEU A N 1
ATOM 656 C CA . LEU A 1 91 ? -10.305 -14.82 6.805 1 98.75 91 LEU A CA 1
ATOM 657 C C . LEU A 1 91 ? -11.617 -15.07 7.551 1 98.75 91 LEU A C 1
ATOM 659 O O . LEU A 1 91 ? -11.617 -15.688 8.625 1 98.75 91 LEU A O 1
ATOM 663 N N . LYS A 1 92 ? -12.688 -14.578 6.984 1 98.06 92 LYS A N 1
ATOM 664 C CA . LYS A 1 92 ? -14 -14.828 7.574 1 98.06 92 LYS A CA 1
ATOM 665 C C . LYS A 1 92 ? -14.297 -16.328 7.656 1 98.06 92 LYS A C 1
ATOM 667 O O . LYS A 1 92 ? -14.836 -16.797 8.656 1 98.06 92 LYS A O 1
ATOM 672 N N . ASP A 1 93 ? -13.945 -17.062 6.586 1 98.12 93 ASP A N 1
ATOM 673 C CA . ASP A 1 93 ? -14.164 -18.516 6.543 1 98.12 93 ASP A CA 1
ATOM 674 C C . ASP A 1 93 ? -13.414 -19.203 7.672 1 98.12 93 ASP A C 1
ATOM 676 O O . ASP A 1 93 ? -13.828 -20.266 8.141 1 98.12 93 ASP A O 1
ATOM 680 N N . PHE A 1 94 ? -12.336 -18.625 8.133 1 98.44 94 PHE A N 1
ATOM 681 C CA . PHE A 1 94 ? -11.523 -19.203 9.188 1 98.44 94 PHE A CA 1
ATOM 682 C C . PHE A 1 94 ? -11.875 -18.609 10.539 1 98.44 94 PHE A C 1
ATOM 684 O O . PHE A 1 94 ? -11.32 -19 11.57 1 98.44 94 PHE A O 1
ATOM 691 N N . GLY A 1 95 ? -12.742 -17.594 10.562 1 98.25 95 GLY A N 1
ATOM 692 C CA . GLY A 1 95 ? -13.203 -16.984 11.797 1 98.25 95 GLY A CA 1
ATOM 693 C C . GLY A 1 95 ? -12.164 -16.078 12.438 1 98.25 95 GLY A C 1
ATOM 694 O O . GLY A 1 95 ? -12.117 -15.953 13.664 1 98.25 95 GLY A O 1
ATOM 695 N N . VAL A 1 96 ? -11.188 -15.5 11.625 1 98.38 96 VAL A N 1
ATOM 696 C CA . VAL A 1 96 ? -10.141 -14.633 12.148 1 98.38 96 VAL A CA 1
ATOM 697 C C . VAL A 1 96 ? -10.164 -13.289 11.422 1 98.38 96 VAL A C 1
ATOM 699 O O . VAL A 1 96 ? -10.82 -13.148 10.391 1 98.38 96 VAL A O 1
ATOM 702 N N . SER A 1 97 ? -9.578 -12.312 12.0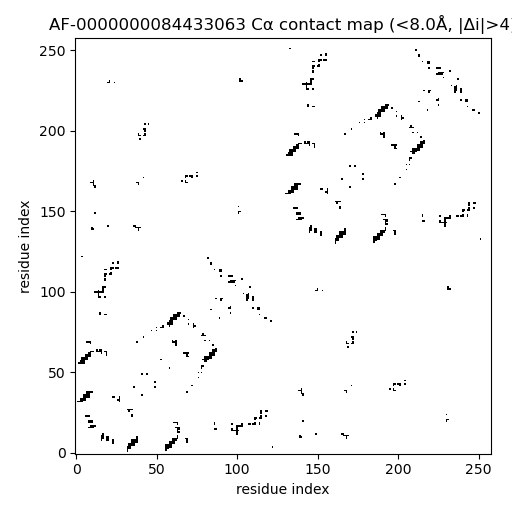16 1 98 97 SER A N 1
ATOM 703 C CA . SER A 1 97 ? -9.453 -10.992 11.398 1 98 97 SER A CA 1
ATOM 704 C C . SER A 1 97 ? -8.195 -10.281 11.891 1 98 97 SER A C 1
ATOM 706 O O . SER A 1 97 ? -7.73 -10.516 13.008 1 98 97 SER A O 1
ATOM 708 N N . SER A 1 98 ? -7.656 -9.547 10.969 1 97.5 98 SER A N 1
ATOM 709 C CA . SER A 1 98 ? -6.574 -8.641 11.344 1 97.5 98 SER A CA 1
ATOM 710 C C . SER A 1 98 ? -7.117 -7.27 11.727 1 97.5 98 SER A C 1
ATOM 712 O O . SER A 1 98 ? -8.055 -6.766 11.102 1 97.5 98 SER A O 1
ATOM 714 N N . LYS A 1 99 ? -6.477 -6.668 12.734 1 96.5 99 LYS A N 1
ATOM 715 C CA . LYS A 1 99 ? -7.074 -5.438 13.258 1 96.5 99 LYS A CA 1
ATOM 716 C C . LYS A 1 99 ? -6.117 -4.258 13.109 1 96.5 99 LYS A C 1
ATOM 718 O O . LYS A 1 99 ? -6.543 -3.104 13.109 1 96.5 99 LYS A O 1
ATOM 723 N N . ASP A 1 100 ? -4.84 -4.488 13.023 1 96.81 100 ASP A N 1
ATOM 724 C CA . ASP A 1 100 ? -3.846 -3.422 12.992 1 96.81 100 ASP A CA 1
ATOM 725 C C . ASP A 1 100 ? -3.355 -3.168 11.57 1 96.81 100 ASP A C 1
ATOM 727 O O . ASP A 1 100 ? -2.678 -4.016 10.977 1 96.81 100 ASP A O 1
ATOM 731 N N . PRO A 1 101 ? -3.598 -2.029 10.977 1 97.06 101 PRO A N 1
ATOM 732 C CA . PRO A 1 101 ? -3.201 -1.746 9.594 1 97.06 101 PRO A CA 1
ATOM 733 C C . PRO A 1 101 ? -1.717 -1.41 9.461 1 97.06 101 PRO A C 1
ATOM 735 O O . PRO A 1 101 ? -1.203 -1.287 8.352 1 97.06 101 PRO A O 1
ATOM 738 N N . PHE A 1 102 ? -0.997 -1.357 10.633 1 97.94 102 PHE A N 1
ATOM 739 C CA . PHE A 1 102 ? 0.328 -0.753 10.547 1 97.94 102 PHE A CA 1
ATOM 740 C C . PHE A 1 102 ? 1.4 -1.736 11 1 97.94 102 PHE A C 1
ATOM 742 O O . PHE A 1 102 ? 2.52 -1.724 10.484 1 97.94 102 PHE A O 1
ATOM 749 N N . ARG A 1 103 ? 1.031 -2.566 11.93 1 97.81 103 ARG A N 1
ATOM 750 C CA . ARG A 1 103 ? 1.977 -3.543 12.461 1 97.81 103 ARG A CA 1
ATOM 751 C C . ARG A 1 103 ? 1.317 -4.91 12.625 1 97.81 103 ARG A C 1
ATOM 753 O O . ARG A 1 103 ? 0.218 -5.012 13.18 1 97.81 103 ARG A O 1
ATOM 760 N N . LEU A 1 104 ? 2.066 -5.914 12.18 1 97.19 104 LEU A N 1
ATOM 761 C CA . LEU A 1 104 ? 1.545 -7.27 12.312 1 97.19 104 LEU A CA 1
ATOM 762 C C . LEU A 1 104 ? 1.737 -7.789 13.734 1 97.19 104 LEU A C 1
ATOM 764 O O . LEU A 1 104 ? 2.871 -7.992 14.172 1 97.19 104 LEU A O 1
ATOM 768 N N . ASP A 1 105 ? 0.623 -7.977 14.398 1 95.88 105 ASP A N 1
ATOM 769 C CA . ASP A 1 105 ? 0.668 -8.703 15.656 1 95.88 105 ASP A CA 1
ATOM 770 C C . ASP A 1 105 ? 0.454 -10.203 15.438 1 95.88 105 ASP A C 1
ATOM 772 O O . ASP A 1 105 ? 0.473 -10.672 14.297 1 95.88 105 ASP A O 1
ATOM 776 N N . SER A 1 106 ? 0.292 -10.938 16.516 1 97.25 106 SER A N 1
ATOM 777 C CA . SER A 1 106 ? 0.134 -12.383 16.406 1 97.25 106 SER A CA 1
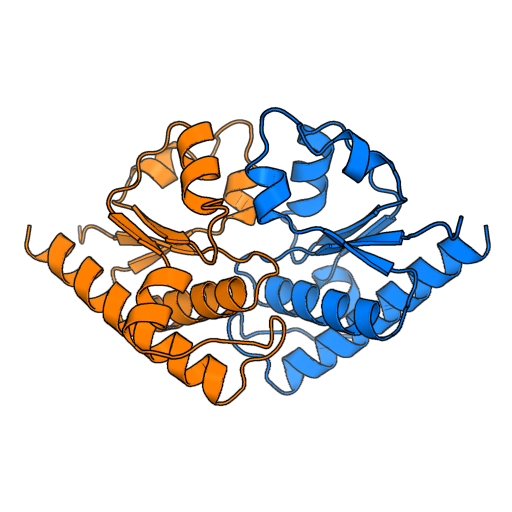ATOM 778 C C . SER A 1 106 ? -1.091 -12.742 15.57 1 97.25 106 SER A C 1
ATOM 780 O O . SER A 1 106 ? -1.054 -13.68 14.773 1 97.25 106 SER A O 1
ATOM 782 N N . GLU A 1 107 ? -2.172 -12.008 15.734 1 97.44 107 GLU A N 1
ATOM 783 C CA . GLU A 1 107 ? -3.377 -12.234 14.945 1 97.44 107 GLU A CA 1
ATOM 784 C C . GLU A 1 107 ? -3.141 -11.922 13.469 1 97.44 107 GLU A C 1
ATOM 786 O O . GLU A 1 107 ? -3.588 -12.664 12.594 1 97.44 107 GLU A O 1
ATOM 791 N N . GLY A 1 108 ? -2.428 -10.812 13.219 1 98.25 108 GLY A N 1
ATOM 792 C CA . GLY A 1 108 ? -2.066 -10.477 11.852 1 98.25 108 GLY A CA 1
ATOM 793 C C . GLY A 1 108 ? -1.214 -11.531 11.18 1 98.25 108 GLY A C 1
ATOM 794 O O . GLY A 1 108 ? -1.443 -11.875 10.016 1 98.25 108 GLY A O 1
ATOM 795 N N . GLU A 1 109 ? -0.264 -12.094 11.953 1 98.69 109 GLU A N 1
ATOM 796 C CA . GLU A 1 109 ? 0.605 -13.125 11.398 1 98.69 109 GLU A CA 1
ATOM 797 C C . GLU A 1 109 ? -0.178 -14.398 11.078 1 98.69 109 GLU A C 1
ATOM 799 O O . GLU A 1 109 ? 0.117 -15.086 10.102 1 98.69 109 GLU A O 1
ATOM 804 N N . GLU A 1 110 ? -1.133 -14.688 11.922 1 98.75 110 GLU A N 1
ATOM 805 C CA . GLU A 1 110 ? -2 -15.82 11.625 1 98.75 110 GLU A CA 1
ATOM 806 C C . GLU A 1 110 ? -2.771 -15.602 10.328 1 98.75 110 GLU A C 1
ATOM 808 O O . GLU A 1 110 ? -2.883 -16.516 9.5 1 98.75 110 GLU A O 1
ATOM 813 N N . CYS A 1 111 ? -3.275 -14.406 10.102 1 98.94 111 CYS A N 1
ATOM 814 C CA . CYS A 1 111 ? -3.98 -14.055 8.875 1 98.94 111 CYS A CA 1
ATOM 815 C C . CYS A 1 111 ? -3.064 -14.188 7.668 1 98.94 111 CYS A C 1
ATOM 817 O O . CYS A 1 111 ? -3.471 -14.711 6.629 1 98.94 111 CYS A O 1
ATOM 819 N N . VAL A 1 112 ? -1.811 -13.742 7.852 1 98.94 112 VAL A N 1
ATOM 820 C CA . VAL A 1 112 ? -0.828 -13.836 6.777 1 98.94 112 VAL A CA 1
ATOM 821 C C . VAL A 1 112 ? -0.641 -15.297 6.371 1 98.94 112 VAL A C 1
ATOM 823 O O . VAL A 1 112 ? -0.641 -15.617 5.18 1 98.94 112 VAL A O 1
ATOM 826 N N . LYS A 1 113 ? -0.515 -16.141 7.348 1 98.81 113 LYS A N 1
ATOM 827 C CA . LYS A 1 113 ? -0.312 -17.562 7.07 1 98.81 113 LYS A CA 1
ATOM 828 C C . LYS A 1 113 ? -1.493 -18.156 6.301 1 98.81 113 LYS A C 1
ATOM 830 O O . LYS A 1 113 ? -1.306 -18.906 5.352 1 98.81 113 LYS A O 1
ATOM 835 N N . ILE A 1 114 ? -2.643 -17.812 6.664 1 98.94 114 ILE A N 1
ATOM 836 C CA . ILE A 1 114 ? -3.855 -18.328 6.027 1 98.94 114 ILE A CA 1
ATOM 837 C C . ILE A 1 114 ? -3.91 -17.844 4.574 1 98.94 114 ILE A C 1
ATOM 839 O O . ILE A 1 114 ? -4.16 -18.641 3.668 1 98.94 114 ILE A O 1
ATOM 843 N N . ILE A 1 115 ? -3.686 -16.562 4.344 1 98.94 115 ILE A N 1
ATOM 844 C CA . ILE A 1 115 ? -3.752 -16.016 2.992 1 98.94 115 ILE A CA 1
ATOM 845 C C . ILE A 1 115 ? -2.625 -16.594 2.143 1 98.94 115 ILE A C 1
ATOM 847 O O . ILE A 1 115 ? -2.826 -16.906 0.966 1 98.94 115 ILE A O 1
ATOM 851 N N . LYS A 1 116 ? -1.436 -16.719 2.746 1 98.88 116 LYS A N 1
ATOM 852 C CA . LYS A 1 116 ? -0.326 -17.328 2.018 1 98.88 116 LYS A CA 1
ATOM 853 C C . LYS A 1 116 ? -0.68 -18.734 1.552 1 98.88 116 LYS A C 1
ATOM 855 O O . LYS A 1 116 ? -0.396 -19.109 0.412 1 98.88 116 LYS A O 1
ATOM 860 N N . ASN A 1 117 ? -1.299 -19.531 2.408 1 98.75 117 ASN A N 1
ATOM 861 C CA . ASN A 1 117 ? -1.71 -20.875 2.043 1 98.75 117 ASN A CA 1
ATOM 862 C C . ASN A 1 117 ? -2.719 -20.859 0.897 1 98.75 117 ASN A C 1
ATOM 864 O O . ASN A 1 117 ? -2.641 -21.688 -0.011 1 98.75 117 ASN A O 1
ATOM 868 N N . LYS A 1 118 ? -3.666 -19.938 0.99 1 98.81 118 LYS A N 1
ATOM 869 C CA . LYS A 1 118 ? -4.637 -19.797 -0.091 1 98.81 118 LYS A CA 1
ATOM 870 C C . LYS A 1 118 ? -3.949 -19.453 -1.406 1 98.81 118 LYS A C 1
ATOM 872 O O . LYS A 1 118 ? -4.305 -19.984 -2.461 1 98.81 118 LYS A O 1
ATOM 877 N N . LEU A 1 119 ? -2.971 -18.547 -1.361 1 98.75 119 LEU A N 1
ATOM 878 C CA . LEU A 1 119 ? -2.213 -18.172 -2.549 1 98.75 119 LEU A CA 1
ATOM 879 C C . LEU A 1 119 ? -1.422 -19.359 -3.09 1 98.75 119 LEU A C 1
ATOM 881 O O . LEU A 1 119 ? -1.374 -19.578 -4.301 1 98.75 119 LEU A O 1
ATOM 885 N N . ASP A 1 120 ? -0.821 -20.141 -2.164 1 98.06 120 ASP A N 1
ATOM 886 C CA . ASP A 1 120 ? -0.087 -21.328 -2.574 1 98.06 120 ASP A CA 1
ATOM 887 C C . ASP A 1 120 ? -0.992 -22.297 -3.336 1 98.06 120 ASP A C 1
ATOM 889 O O . ASP A 1 120 ? -0.589 -22.859 -4.355 1 98.06 120 ASP A O 1
ATOM 893 N N . GLU A 1 121 ? -2.176 -22.438 -2.865 1 97.56 121 GLU A N 1
ATOM 894 C CA . GLU A 1 121 ? -3.148 -23.281 -3.545 1 97.56 121 GLU A CA 1
ATOM 895 C C . GLU A 1 121 ? -3.432 -22.781 -4.957 1 97.56 121 GLU A C 1
ATOM 897 O O . GLU A 1 121 ? -3.453 -23.562 -5.91 1 97.56 121 GLU A O 1
ATOM 902 N N . LYS A 1 122 ? -3.713 -21.469 -5.066 1 97.44 122 LYS A N 1
ATOM 903 C CA . LYS A 1 122 ? -4.039 -20.875 -6.363 1 97.44 122 LYS A CA 1
ATOM 904 C C . LYS A 1 122 ? -2.861 -20.984 -7.328 1 97.44 122 LYS A C 1
ATOM 906 O O . LYS A 1 122 ? -3.049 -21.25 -8.516 1 97.44 122 LYS A O 1
ATOM 911 N N . ILE A 1 123 ? -1.639 -20.766 -6.844 1 96.5 123 ILE A N 1
ATOM 912 C CA . ILE A 1 123 ? -0.423 -20.875 -7.645 1 96.5 123 ILE A CA 1
ATOM 913 C C . ILE A 1 123 ? -0.278 -22.297 -8.18 1 96.5 123 ILE A C 1
ATOM 915 O O . ILE A 1 123 ? -0.018 -22.484 -9.375 1 96.5 123 ILE A O 1
ATOM 919 N N . ASN A 1 124 ? -0.49 -23.266 -7.332 1 94.75 124 ASN A N 1
ATOM 920 C CA . ASN A 1 124 ? -0.363 -24.672 -7.727 1 94.75 124 ASN A CA 1
ATOM 921 C C . ASN A 1 124 ? -1.423 -25.062 -8.75 1 94.75 124 ASN A C 1
ATOM 923 O O . ASN A 1 124 ? -1.162 -25.875 -9.641 1 94.75 124 ASN A O 1
ATOM 927 N N . GLU A 1 125 ? -2.59 -24.484 -8.641 1 94.81 125 GLU A N 1
ATOM 928 C CA . GLU A 1 125 ? -3.645 -24.734 -9.617 1 94.81 125 GLU A CA 1
ATOM 929 C C . GLU A 1 125 ? -3.229 -24.266 -11.008 1 94.81 125 GLU A C 1
ATOM 931 O O . GLU A 1 125 ? -3.59 -24.875 -12.008 1 94.81 125 GLU A O 1
ATOM 936 N N . ILE A 1 126 ? -2.561 -23.125 -11.102 1 92 126 ILE A N 1
ATOM 937 C CA . ILE A 1 126 ? -2.123 -22.562 -12.375 1 92 126 ILE A CA 1
ATOM 938 C C . ILE A 1 126 ? -1.015 -23.438 -12.969 1 92 126 ILE A C 1
ATOM 940 O O . ILE A 1 126 ? -0.986 -23.672 -14.172 1 92 126 ILE A O 1
ATOM 944 N N . LYS A 1 127 ? -0.149 -23.984 -12.133 1 89.06 127 LYS A N 1
ATOM 945 C CA . LYS A 1 127 ? 0.985 -24.781 -12.586 1 89.06 127 LYS A CA 1
ATOM 946 C C . LYS A 1 127 ? 0.524 -26.141 -13.109 1 89.06 127 LYS A C 1
ATOM 948 O O . LYS A 1 127 ? 1.185 -26.734 -13.953 1 89.06 127 LYS A O 1
ATOM 953 N N . ASP A 1 128 ? -0.532 -26.594 -12.633 1 83.75 128 ASP A N 1
ATOM 954 C CA . ASP A 1 128 ? -1.047 -27.891 -13.039 1 83.75 128 ASP A CA 1
ATOM 955 C C . ASP A 1 128 ? -1.79 -27.797 -14.375 1 83.75 128 ASP A C 1
ATOM 957 O O . ASP A 1 128 ? -2.188 -28.828 -14.945 1 83.75 128 ASP A O 1
ATOM 961 N N . TYR A 1 129 ? -2.01 -26.609 -14.883 1 69.5 129 TYR A N 1
ATOM 962 C CA . TYR A 1 129 ? -2.615 -26.453 -16.203 1 69.5 129 TYR A CA 1
ATOM 963 C C . TYR A 1 129 ? -1.558 -26.516 -17.297 1 69.5 129 TYR A C 1
ATOM 965 O O . TYR A 1 129 ? -0.508 -25.875 -17.188 1 69.5 129 TYR A O 1
ATOM 973 N N . MET B 1 1 ? -14.336 25.141 12.203 1 40.06 1 MET B N 1
ATOM 974 C CA . MET B 1 1 ? -14.367 23.719 11.914 1 40.06 1 MET B CA 1
ATOM 975 C C . MET B 1 1 ? -12.977 23.188 11.586 1 40.06 1 MET B C 1
ATOM 977 O O . MET B 1 1 ? -12.273 23.766 10.75 1 40.06 1 MET B O 1
ATOM 981 N N . ALA B 1 2 ? -12.344 22.484 12.5 1 52.75 2 ALA B N 1
ATOM 982 C CA . ALA B 1 2 ? -10.883 22.406 12.492 1 52.75 2 ALA B CA 1
ATOM 983 C C . ALA B 1 2 ? -10.383 21.781 11.195 1 52.75 2 ALA B C 1
ATOM 985 O O . ALA B 1 2 ? -10.891 20.75 10.75 1 52.75 2 ALA B O 1
ATOM 986 N N . ASP B 1 3 ? -9.766 22.594 10.312 1 83.25 3 ASP B N 1
ATOM 987 C CA . ASP B 1 3 ? -9.172 22.281 9.016 1 83.25 3 ASP B CA 1
ATOM 988 C C . ASP B 1 3 ? -8.266 21.047 9.102 1 83.25 3 ASP B C 1
ATOM 990 O O . ASP B 1 3 ? -7.645 20.812 10.133 1 83.25 3 ASP B O 1
ATOM 994 N N . LYS B 1 4 ? -8.727 19.938 8.508 1 95 4 LYS B N 1
ATOM 995 C CA . LYS B 1 4 ? -7.953 18.703 8.531 1 95 4 LYS B CA 1
ATOM 996 C C . LYS B 1 4 ? -6.805 18.75 7.527 1 95 4 LYS B C 1
ATOM 998 O O . LYS B 1 4 ? -6.773 19.625 6.656 1 95 4 LYS B O 1
ATOM 1003 N N . ILE B 1 5 ? -5.805 18.031 7.828 1 97.5 5 ILE B N 1
ATOM 1004 C CA . ILE B 1 5 ? -4.707 17.75 6.91 1 97.5 5 ILE B CA 1
ATOM 1005 C C . ILE B 1 5 ? -4.742 16.281 6.496 1 97.5 5 ILE B C 1
ATOM 1007 O O . ILE B 1 5 ? -4.977 15.398 7.324 1 97.5 5 ILE B O 1
ATOM 1011 N N . ALA B 1 6 ? -4.609 16.062 5.262 1 97.94 6 ALA B N 1
ATOM 1012 C CA . ALA B 1 6 ? -4.625 14.688 4.758 1 97.94 6 ALA B CA 1
ATOM 1013 C C . ALA B 1 6 ? -3.213 14.211 4.434 1 97.94 6 ALA B C 1
ATOM 1015 O O . ALA B 1 6 ? -2.449 14.914 3.771 1 97.94 6 ALA B O 1
ATOM 1016 N N . LEU B 1 7 ? -2.871 13.047 4.941 1 98.69 7 LEU B N 1
ATOM 1017 C CA . LEU B 1 7 ? -1.626 12.383 4.57 1 98.69 7 LEU B CA 1
ATOM 1018 C C . LEU B 1 7 ? -1.887 11.258 3.566 1 98.69 7 LEU B C 1
ATOM 1020 O O . LEU B 1 7 ? -2.756 10.414 3.785 1 98.69 7 LEU B O 1
ATOM 1024 N N . ALA B 1 8 ? -1.214 11.266 2.445 1 98.69 8 ALA B N 1
ATOM 1025 C CA . ALA B 1 8 ? -1.314 10.234 1.416 1 98.69 8 ALA B CA 1
ATOM 1026 C C . ALA B 1 8 ? -0.028 9.422 1.329 1 98.69 8 ALA B C 1
ATOM 1028 O O . ALA B 1 8 ? 0.944 9.844 0.702 1 98.69 8 ALA B O 1
ATOM 1029 N N . PRO B 1 9 ? -0.026 8.266 1.959 1 98.81 9 PRO B N 1
ATOM 1030 C CA . PRO B 1 9 ? 1.209 7.48 2.01 1 98.81 9 PRO B CA 1
ATOM 1031 C C . PRO B 1 9 ? 1.377 6.566 0.801 1 98.81 9 PRO B C 1
ATOM 1033 O O . PRO B 1 9 ? 0.397 6 0.311 1 98.81 9 PRO B O 1
ATOM 1036 N N . CYS B 1 10 ? 2.656 6.527 0.34 1 98.31 10 CYS B N 1
ATOM 1037 C CA . CYS B 1 10 ? 3.016 5.371 -0.476 1 98.31 10 CYS B CA 1
ATOM 1038 C C . CYS B 1 10 ? 2.826 4.074 0.302 1 98.31 10 CYS B C 1
ATOM 1040 O O . CYS B 1 10 ? 3.172 3.998 1.481 1 98.31 10 CYS B O 1
ATOM 1042 N N . ASN B 1 11 ? 2.176 3.09 -0.325 1 96.12 11 ASN B N 1
ATOM 1043 C CA . ASN B 1 11 ? 2.068 1.744 0.229 1 96.12 11 ASN B CA 1
ATOM 1044 C C . ASN B 1 11 ? 2.613 0.695 -0.735 1 96.12 11 ASN B C 1
ATOM 1046 O O . ASN B 1 11 ? 2.154 -0.448 -0.741 1 96.12 11 ASN B O 1
ATOM 1050 N N . GLY B 1 12 ? 3.535 1.149 -1.603 1 95.25 12 GLY B N 1
ATOM 1051 C CA . GLY B 1 12 ? 4.086 0.249 -2.604 1 95.25 12 GLY B CA 1
ATOM 1052 C C . GLY B 1 12 ? 4.922 -0.865 -2.01 1 95.25 12 GLY B C 1
ATOM 1053 O O . GLY B 1 12 ? 4.918 -1.071 -0.793 1 95.25 12 GLY B O 1
ATOM 1054 N N . MET B 1 13 ? 5.672 -1.596 -2.834 1 96.06 13 MET B N 1
ATOM 1055 C CA . MET B 1 13 ? 6.285 -2.857 -2.434 1 96.06 13 MET B CA 1
ATOM 1056 C C . MET B 1 13 ? 7.73 -2.643 -1.989 1 96.06 13 MET B C 1
ATOM 1058 O O . MET B 1 13 ? 8.391 -3.582 -1.548 1 96.06 13 MET B O 1
ATOM 1062 N N . SER B 1 14 ? 8.25 -1.45 -2.053 1 96.31 14 SER B N 1
ATOM 1063 C CA . SER B 1 14 ? 9.562 -1.162 -1.471 1 96.31 14 SER B CA 1
ATOM 1064 C C . SER B 1 14 ? 9.492 -1.136 0.053 1 96.31 14 SER B C 1
ATOM 1066 O O . SER B 1 14 ? 8.438 -0.854 0.628 1 96.31 14 SER B O 1
ATOM 1068 N N . PRO B 1 15 ? 10.648 -1.383 0.751 1 98.06 15 PRO B N 1
ATOM 1069 C CA . PRO B 1 15 ? 10.664 -1.243 2.209 1 98.06 15 PRO B CA 1
ATOM 1070 C C . PRO B 1 15 ? 10.188 0.131 2.676 1 98.06 15 PRO B C 1
ATOM 1072 O O . PRO B 1 15 ? 9.516 0.238 3.707 1 98.06 15 PRO B O 1
ATOM 1075 N N . ASN B 1 16 ? 10.43 1.121 1.857 1 98.56 16 ASN B N 1
ATOM 1076 C CA . ASN B 1 16 ? 10.047 2.477 2.234 1 98.56 16 ASN B CA 1
ATOM 1077 C C . ASN B 1 16 ? 8.547 2.686 2.121 1 98.56 16 ASN B C 1
ATOM 1079 O O . ASN B 1 16 ? 7.992 3.613 2.719 1 98.56 16 ASN B O 1
ATOM 1083 N N . GLY B 1 17 ? 7.859 1.882 1.256 1 98.31 17 GLY B N 1
ATOM 1084 C CA . GLY B 1 17 ? 6.406 1.902 1.261 1 98.31 17 GLY B CA 1
ATOM 1085 C C . GLY B 1 17 ? 5.809 1.531 2.605 1 98.31 17 GLY B C 1
ATOM 1086 O O . GLY B 1 17 ? 4.844 2.156 3.057 1 98.31 17 GLY B O 1
ATOM 1087 N N . LEU B 1 18 ? 6.398 0.503 3.248 1 98.56 1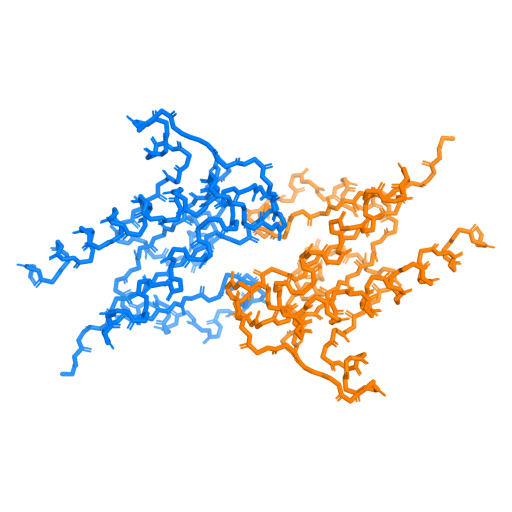8 LEU B N 1
ATOM 1088 C CA . LEU B 1 18 ? 5.953 0.102 4.578 1 98.56 18 LEU B CA 1
ATOM 1089 C C . LEU B 1 18 ? 6.258 1.188 5.605 1 98.56 18 LEU B C 1
ATOM 1091 O O . LEU B 1 18 ? 5.418 1.501 6.449 1 98.56 18 LEU B O 1
ATOM 1095 N N . VAL B 1 19 ? 7.41 1.79 5.5 1 98.88 19 VAL B N 1
ATOM 1096 C CA . VAL B 1 19 ? 7.797 2.863 6.41 1 98.88 19 VAL B CA 1
ATOM 1097 C C . VAL B 1 19 ? 6.805 4.02 6.297 1 98.88 19 VAL B C 1
ATOM 1099 O O . VAL B 1 19 ? 6.324 4.535 7.309 1 98.88 19 VAL B O 1
ATOM 1102 N N . SER B 1 20 ? 6.5 4.402 5.059 1 98.88 20 SER B N 1
ATOM 1103 C CA . SER B 1 20 ? 5.555 5.477 4.789 1 98.88 20 SER B CA 1
ATOM 1104 C C . SER B 1 20 ? 4.188 5.172 5.387 1 98.88 20 SER B C 1
ATOM 1106 O O . SER B 1 20 ? 3.604 6.012 6.078 1 98.88 20 SER B O 1
ATOM 1108 N N . ARG B 1 21 ? 3.705 3.996 5.164 1 98.69 21 ARG B N 1
ATOM 1109 C CA . ARG B 1 21 ? 2.418 3.543 5.68 1 98.69 21 ARG B CA 1
ATOM 1110 C C . ARG B 1 21 ? 2.357 3.674 7.195 1 98.69 21 ARG B C 1
ATOM 1112 O O . ARG B 1 21 ? 1.42 4.262 7.738 1 98.69 21 ARG B O 1
ATOM 1119 N N . VAL B 1 22 ? 3.344 3.193 7.879 1 98.81 22 VAL B N 1
ATOM 1120 C CA . VAL B 1 22 ? 3.326 3.123 9.336 1 98.81 22 VAL B CA 1
ATOM 1121 C C . VAL B 1 22 ? 3.541 4.516 9.922 1 98.81 22 VAL B C 1
ATOM 1123 O O . VAL B 1 22 ? 2.883 4.898 10.891 1 98.81 22 VAL B O 1
ATOM 1126 N N . ALA B 1 23 ? 4.41 5.328 9.305 1 98.88 23 ALA B N 1
ATOM 1127 C CA . ALA B 1 23 ? 4.648 6.684 9.789 1 98.88 23 ALA B CA 1
ATOM 1128 C C . ALA B 1 23 ? 3.371 7.52 9.727 1 98.88 23 ALA B C 1
ATOM 1130 O O . ALA B 1 23 ? 3.055 8.25 10.664 1 98.88 23 ALA B O 1
ATOM 1131 N N . VAL B 1 24 ? 2.627 7.391 8.625 1 98.81 24 VAL B N 1
ATOM 1132 C CA . VAL B 1 24 ? 1.367 8.109 8.461 1 98.81 24 VAL B CA 1
ATOM 1133 C C . VAL B 1 24 ? 0.356 7.621 9.5 1 98.81 24 VAL B C 1
ATOM 1135 O O . VAL B 1 24 ? -0.363 8.422 10.102 1 98.81 24 VAL B O 1
ATOM 1138 N N . GLY B 1 25 ? 0.331 6.285 9.711 1 98.19 25 GLY B N 1
ATOM 1139 C CA . GLY B 1 25 ? -0.532 5.746 10.75 1 98.19 25 GLY B CA 1
ATOM 1140 C C . GLY B 1 25 ? -0.229 6.305 12.133 1 98.19 25 GLY B C 1
ATOM 1141 O O . GLY B 1 25 ? -1.14 6.719 12.852 1 98.19 25 GLY B O 1
ATOM 1142 N N . ASP B 1 26 ? 1.058 6.336 12.484 1 98.44 26 ASP B N 1
ATOM 1143 C CA . ASP B 1 26 ? 1.485 6.863 13.773 1 98.44 26 ASP B CA 1
ATOM 1144 C C . ASP B 1 26 ? 1.123 8.336 13.914 1 98.44 26 ASP B C 1
ATOM 1146 O O . ASP B 1 26 ? 0.673 8.773 14.977 1 98.44 26 ASP B O 1
ATOM 1150 N N . CYS B 1 27 ? 1.313 9.086 12.852 1 97.81 27 CYS B N 1
ATOM 1151 C CA . CYS B 1 27 ? 1 10.516 12.859 1 97.81 27 CYS B CA 1
ATOM 1152 C C . CYS B 1 27 ? -0.487 10.742 13.109 1 97.81 27 CYS B C 1
ATOM 1154 O O . CYS B 1 27 ? -0.863 11.602 13.906 1 97.81 27 CYS B O 1
ATOM 1156 N N . ARG B 1 28 ? -1.271 10 12.414 1 96.31 28 ARG B N 1
ATOM 1157 C CA . ARG B 1 28 ? -2.719 10.125 12.547 1 96.31 28 ARG B CA 1
ATOM 1158 C C . ARG B 1 28 ? -3.158 9.859 13.984 1 96.31 28 ARG B C 1
ATOM 1160 O O . ARG B 1 28 ? -4.098 10.492 14.477 1 96.31 28 ARG B O 1
ATOM 1167 N N . GLU B 1 29 ? -2.504 8.938 14.602 1 95.44 29 GLU B N 1
ATOM 1168 C CA . GLU B 1 29 ? -2.855 8.602 15.977 1 95.44 29 GLU B CA 1
ATOM 1169 C C . GLU B 1 29 ? -2.514 9.742 16.938 1 95.44 29 GLU B C 1
ATOM 1171 O O . GLU B 1 29 ? -3.17 9.922 17.969 1 95.44 29 GLU B O 1
ATOM 1176 N N . GLU B 1 30 ? -1.594 10.547 16.531 1 95.88 30 GLU B N 1
ATOM 1177 C CA . GLU B 1 30 ? -1.099 11.586 17.438 1 95.88 30 GLU B CA 1
ATOM 1178 C C . GLU B 1 30 ? -1.737 12.938 17.125 1 95.88 30 GLU B C 1
ATOM 1180 O O . GLU B 1 30 ? -1.562 13.898 17.875 1 95.88 30 GLU B O 1
ATOM 1185 N N . HIS B 1 31 ? -2.402 13.016 16.016 1 95.56 31 HIS B N 1
ATOM 1186 C CA . HIS B 1 31 ? -3.018 14.266 15.586 1 95.56 31 HIS B CA 1
ATOM 1187 C C . HIS B 1 31 ? -4.504 14.078 15.305 1 95.56 31 HIS B C 1
ATOM 1189 O O . HIS B 1 31 ? -4.879 13.383 14.352 1 95.56 31 HIS B O 1
ATOM 1195 N N . ASP B 1 32 ? -5.305 14.734 15.961 1 94.31 32 ASP B N 1
ATOM 1196 C CA . ASP B 1 32 ? -6.75 14.586 15.82 1 94.31 32 ASP B CA 1
ATOM 1197 C C . ASP B 1 32 ? -7.238 15.234 14.531 1 94.31 32 ASP B C 1
ATOM 1199 O O . ASP B 1 32 ? -8.344 14.945 14.062 1 94.31 32 ASP B O 1
ATOM 1203 N N . ASP B 1 33 ? -6.422 16.047 13.977 1 95.56 33 ASP B N 1
ATOM 1204 C CA . ASP B 1 33 ? -6.848 16.797 12.797 1 95.56 33 ASP B CA 1
ATOM 1205 C C . ASP B 1 33 ? -6.145 16.297 11.539 1 95.56 33 ASP B C 1
ATOM 1207 O O . ASP B 1 33 ? -6.047 17.016 10.547 1 95.56 33 ASP B O 1
ATOM 1211 N N . VAL B 1 34 ? -5.602 15.133 11.641 1 97.31 34 VAL B N 1
ATOM 1212 C CA . VAL B 1 34 ? -4.941 14.516 10.492 1 97.31 34 VAL B CA 1
ATOM 1213 C C . VAL B 1 34 ? -5.707 13.266 10.062 1 97.31 34 VAL B C 1
ATOM 1215 O O . VAL B 1 34 ? -6.137 12.477 10.906 1 97.31 34 VAL B O 1
ATOM 1218 N N . ILE B 1 35 ? -5.941 13.141 8.82 1 96.75 35 ILE B N 1
ATOM 1219 C CA . ILE B 1 35 ? -6.527 11.938 8.25 1 96.75 35 ILE B CA 1
ATOM 1220 C C . ILE B 1 35 ? -5.566 11.328 7.227 1 96.75 35 ILE B C 1
ATOM 1222 O O . ILE B 1 35 ? -4.586 11.961 6.836 1 96.75 35 ILE B O 1
ATOM 1226 N N . SER B 1 36 ? -5.824 10.078 6.895 1 97.38 36 SER B N 1
ATOM 1227 C CA . SER B 1 36 ? -5.02 9.43 5.863 1 97.38 36 SER B CA 1
ATOM 1228 C C . SER B 1 36 ? -5.859 9.094 4.637 1 97.38 36 SER B C 1
ATOM 1230 O O . SER B 1 36 ? -7.059 8.82 4.754 1 97.38 36 SER B O 1
ATOM 1232 N N . ILE B 1 37 ? -5.27 9.141 3.531 1 97.31 37 ILE B N 1
ATOM 1233 C CA . ILE B 1 37 ? -5.875 8.797 2.25 1 97.31 37 ILE B CA 1
ATOM 1234 C C . ILE B 1 37 ? -5.367 7.43 1.792 1 97.31 37 ILE B C 1
ATOM 1236 O O . ILE B 1 37 ? -4.16 7.172 1.796 1 97.31 37 ILE B O 1
ATOM 1240 N N . CYS B 1 38 ? -6.289 6.543 1.479 1 97.62 38 CYS B N 1
ATOM 1241 C CA . CYS B 1 38 ? -5.891 5.277 0.873 1 97.62 38 CYS B CA 1
ATOM 1242 C C . CYS B 1 38 ? -5.605 5.449 -0.614 1 97.62 38 CYS B C 1
ATOM 1244 O O . CYS B 1 38 ? -6.508 5.758 -1.393 1 97.62 38 CYS B O 1
ATOM 1246 N N . MET B 1 39 ? -4.398 5.129 -1.021 1 97.88 39 MET B N 1
ATOM 1247 C CA . MET B 1 39 ? -3.998 5.34 -2.408 1 97.88 39 MET B CA 1
ATOM 1248 C C . MET B 1 39 ? -4.543 4.238 -3.309 1 97.88 39 MET B C 1
ATOM 1250 O O . MET B 1 39 ? -4.645 4.418 -4.523 1 97.88 39 MET B O 1
ATOM 1254 N N . GLY B 1 40 ? -4.875 3.072 -2.713 1 97.75 40 GLY B N 1
ATOM 1255 C CA . GLY B 1 40 ? -5.586 2.057 -3.475 1 97.75 40 GLY B CA 1
ATOM 1256 C C . GLY B 1 40 ? -6.949 2.518 -3.957 1 97.75 40 GLY B C 1
ATOM 1257 O O . GLY B 1 40 ? -7.223 2.512 -5.16 1 97.75 40 GLY B O 1
ATOM 1258 N N . SER B 1 41 ? -7.711 2.988 -2.939 1 97.75 41 SER B N 1
ATOM 1259 C CA . SER B 1 41 ? -9.039 3.477 -3.285 1 97.75 41 SER B CA 1
ATOM 1260 C C . SER B 1 41 ? -8.961 4.672 -4.227 1 97.75 41 SER B C 1
ATOM 1262 O O . SER B 1 41 ? -9.766 4.793 -5.156 1 97.75 41 SER B O 1
ATOM 1264 N N . THR B 1 42 ? -8.039 5.523 -3.986 1 98.12 42 THR B N 1
ATOM 1265 C CA . THR B 1 42 ? -7.848 6.691 -4.84 1 98.12 42 THR B CA 1
ATOM 1266 C C . THR B 1 42 ? -7.559 6.266 -6.277 1 98.12 42 THR B C 1
ATOM 1268 O O . THR B 1 42 ? -8.156 6.797 -7.219 1 98.12 42 THR B O 1
ATOM 1271 N N . SER B 1 43 ? -6.715 5.301 -6.477 1 97.88 43 SER B N 1
ATOM 1272 C CA . SER B 1 43 ? -6.305 4.824 -7.793 1 97.88 43 SER B CA 1
ATOM 1273 C C . SER B 1 43 ? -7.441 4.094 -8.5 1 97.88 43 SER B C 1
ATOM 1275 O O . SER B 1 43 ? -7.574 4.168 -9.719 1 97.88 43 SER B O 1
ATOM 1277 N N . ALA B 1 44 ? -8.219 3.412 -7.738 1 97.69 44 ALA B N 1
ATOM 1278 C CA . ALA B 1 44 ? -9.312 2.627 -8.312 1 97.69 44 ALA B CA 1
ATOM 1279 C C . ALA B 1 44 ? -10.445 3.531 -8.789 1 97.69 44 ALA B C 1
ATOM 1281 O O . ALA B 1 44 ? -11.219 3.15 -9.672 1 97.69 44 ALA B O 1
ATOM 1282 N N . ASP B 1 45 ? -10.578 4.73 -8.242 1 96.81 45 ASP B N 1
ATOM 1283 C CA . ASP B 1 45 ? -11.664 5.656 -8.531 1 96.81 45 ASP B CA 1
ATOM 1284 C C . ASP B 1 45 ? -11.383 6.453 -9.805 1 96.81 45 ASP B C 1
ATOM 1286 O O . ASP B 1 45 ? -11.18 7.668 -9.75 1 96.81 45 ASP B O 1
ATOM 1290 N N . ILE B 1 46 ? -11.57 5.832 -10.914 1 91 46 ILE B N 1
ATOM 1291 C CA . ILE B 1 46 ? -11.195 6.457 -12.18 1 91 46 ILE B CA 1
ATOM 1292 C C . ILE B 1 46 ? -12.25 7.496 -12.57 1 91 46 ILE B C 1
ATOM 1294 O O . ILE B 1 46 ? -11.953 8.438 -13.312 1 91 46 ILE B O 1
ATOM 1298 N N . ASP B 1 47 ? -13.422 7.352 -12.039 1 93.81 47 ASP B N 1
ATOM 1299 C CA . ASP B 1 47 ? -14.5 8.273 -12.383 1 93.81 47 ASP B CA 1
ATOM 1300 C C . ASP B 1 47 ? -14.43 9.539 -11.531 1 93.81 47 ASP B C 1
ATOM 1302 O O . ASP B 1 47 ? -15.172 10.492 -11.766 1 93.81 47 ASP B O 1
ATOM 1306 N N . GLY B 1 48 ? -13.617 9.539 -10.555 1 94.5 48 GLY B N 1
ATOM 1307 C CA . GLY B 1 48 ? -13.398 10.719 -9.742 1 94.5 48 GLY B CA 1
ATOM 1308 C C . GLY B 1 48 ? -14.523 10.992 -8.758 1 94.5 48 GLY B C 1
ATOM 1309 O O . GLY B 1 48 ? -14.844 12.148 -8.477 1 94.5 48 GLY B O 1
ATOM 1310 N N . LYS B 1 49 ? -15.133 9.922 -8.25 1 94.38 49 LYS B N 1
ATOM 1311 C CA . LYS B 1 49 ? -16.25 10.07 -7.32 1 94.38 49 LYS B CA 1
ATOM 1312 C C . LYS B 1 49 ? -15.789 10.734 -6.023 1 94.38 49 LYS B C 1
ATOM 1314 O O . LYS B 1 49 ? -16.547 11.461 -5.387 1 94.38 49 LYS B O 1
ATOM 1319 N N . ASN B 1 50 ? -14.539 10.523 -5.668 1 93.88 50 ASN B N 1
ATOM 1320 C CA . ASN B 1 50 ? -14.031 11.016 -4.395 1 93.88 50 ASN B CA 1
ATOM 1321 C C . ASN B 1 50 ? -13.195 12.281 -4.574 1 93.88 50 ASN B C 1
ATOM 1323 O O . ASN B 1 50 ? -12.602 12.781 -3.617 1 93.88 50 ASN B O 1
ATOM 1327 N N . ASN B 1 51 ? -13.156 12.836 -5.742 1 93.94 51 ASN B N 1
ATOM 1328 C CA . ASN B 1 51 ? -12.242 13.938 -6.035 1 93.94 51 ASN B CA 1
ATOM 1329 C C . ASN B 1 51 ? -12.555 15.164 -5.184 1 93.94 51 ASN B C 1
ATOM 1331 O O . ASN B 1 51 ? -11.641 15.836 -4.703 1 93.94 51 ASN B O 1
ATOM 1335 N N . GLU B 1 52 ? -13.781 15.414 -5.012 1 92.88 52 GLU B N 1
ATOM 1336 C CA . GLU B 1 52 ? -14.141 16.578 -4.211 1 92.88 52 GLU B CA 1
ATOM 1337 C C . GLU B 1 52 ? -13.641 16.438 -2.775 1 92.88 52 GLU B C 1
ATOM 1339 O O . GLU B 1 52 ? -13.172 17.406 -2.176 1 92.88 52 GLU B O 1
ATOM 1344 N N . MET B 1 53 ? -13.727 15.234 -2.283 1 91.12 53 MET B N 1
ATOM 1345 C CA . MET B 1 53 ? -13.227 14.969 -0.937 1 91.12 53 MET B CA 1
ATOM 1346 C C . MET B 1 53 ? -11.719 15.141 -0.874 1 91.12 53 MET B C 1
ATOM 1348 O O . MET B 1 53 ? -11.188 15.719 0.082 1 91.12 53 MET B O 1
ATOM 1352 N N . LEU B 1 54 ? -11.078 14.758 -1.882 1 93.81 54 LEU B N 1
ATOM 1353 C CA . LEU B 1 54 ? -9.625 14.812 -1.914 1 93.81 54 LEU B CA 1
ATOM 1354 C C . LEU B 1 54 ? -9.133 16.25 -2.055 1 93.81 54 LEU B C 1
ATOM 1356 O O . LEU B 1 54 ? -7.977 16.547 -1.762 1 93.81 54 LEU B O 1
ATOM 1360 N N . LYS B 1 55 ? -10.008 17.109 -2.471 1 94.31 55 LYS B N 1
ATOM 1361 C CA . LYS B 1 55 ? -9.633 18.5 -2.672 1 94.31 55 LYS B CA 1
ATOM 1362 C C . LYS B 1 55 ? -9.961 19.344 -1.439 1 94.31 55 LYS B C 1
ATOM 1364 O O . LYS B 1 55 ? -9.617 20.531 -1.383 1 94.31 55 LYS B O 1
ATOM 1369 N N . LYS B 1 56 ? -10.492 18.766 -0.527 1 94.31 56 LYS B N 1
ATOM 1370 C CA . LYS B 1 56 ? -11.047 19.5 0.606 1 94.31 56 LYS B CA 1
ATOM 1371 C C . LYS B 1 56 ? -9.945 19.969 1.552 1 94.31 56 LYS B C 1
ATOM 1373 O O . LYS B 1 56 ? -10.047 21.031 2.154 1 94.31 56 LYS B O 1
ATOM 1378 N N . TYR B 1 57 ? -8.93 19.141 1.697 1 95.62 57 TYR B N 1
ATOM 1379 C CA . TYR B 1 57 ? -7.883 19.422 2.676 1 95.62 57 TYR B CA 1
ATOM 1380 C C . TYR B 1 57 ? -6.512 19.438 2.014 1 95.62 57 TYR B C 1
ATOM 1382 O O . TYR B 1 57 ? -6.309 18.797 0.974 1 95.62 57 TYR B O 1
ATOM 1390 N N . PRO B 1 58 ? -5.633 20.266 2.629 1 96.81 58 PRO B N 1
ATOM 1391 C CA . PRO B 1 58 ? -4.262 20.125 2.131 1 96.81 58 PRO B CA 1
ATOM 1392 C C . PRO B 1 58 ? -3.719 18.703 2.264 1 96.81 58 PRO B C 1
ATOM 1394 O O . PRO B 1 58 ? -3.926 18.062 3.291 1 96.81 58 PRO B O 1
ATOM 1397 N N . ILE B 1 59 ? -3.041 18.266 1.222 1 98.12 59 ILE B N 1
ATOM 1398 C CA . ILE B 1 59 ? -2.514 16.906 1.197 1 98.12 59 ILE B CA 1
ATOM 1399 C C . ILE B 1 59 ? -0.99 16.938 1.303 1 98.12 59 ILE B C 1
ATOM 1401 O O . ILE B 1 59 ? -0.329 17.672 0.573 1 98.12 59 ILE B O 1
ATOM 1405 N N . ILE B 1 60 ? -0.466 16.188 2.225 1 98.69 60 ILE B N 1
ATOM 1406 C CA . ILE B 1 60 ? 0.952 15.852 2.217 1 98.69 60 ILE B CA 1
ATOM 1407 C C . ILE B 1 60 ? 1.149 14.477 1.577 1 98.69 60 ILE B C 1
ATOM 1409 O O . ILE B 1 60 ? 0.7 13.461 2.117 1 98.69 60 ILE B O 1
ATOM 1413 N N . ALA B 1 61 ? 1.766 14.508 0.404 1 98.88 61 ALA B N 1
ATOM 1414 C CA . ALA B 1 61 ? 2.117 13.258 -0.26 1 98.88 61 ALA B CA 1
ATOM 1415 C C . ALA B 1 61 ? 3.395 12.664 0.328 1 98.88 61 ALA B C 1
ATOM 1417 O O . ALA B 1 61 ? 4.398 13.359 0.481 1 98.88 61 ALA B O 1
ATOM 1418 N N . VAL B 1 62 ? 3.357 11.398 0.721 1 98.94 62 VAL B N 1
ATOM 1419 C CA . VAL B 1 62 ? 4.516 10.703 1.274 1 98.94 62 VAL B CA 1
ATOM 1420 C C . VAL B 1 62 ? 4.961 9.602 0.32 1 98.94 62 VAL B C 1
ATOM 1422 O O . VAL B 1 62 ? 4.32 8.547 0.237 1 98.94 62 VAL B O 1
ATOM 1425 N N . ASN B 1 63 ? 6.062 9.836 -0.381 1 98.88 63 ASN B N 1
ATOM 1426 C CA . ASN B 1 63 ? 6.559 8.914 -1.398 1 98.88 63 ASN B CA 1
ATOM 1427 C C . ASN B 1 63 ? 7.672 8.023 -0.855 1 98.88 63 ASN B C 1
ATOM 1429 O O . ASN B 1 63 ? 8.555 8.5 -0.137 1 98.88 63 ASN B O 1
ATOM 1433 N N . GLY B 1 64 ? 7.621 6.762 -1.149 1 98.25 64 GLY B N 1
ATOM 1434 C CA . GLY B 1 64 ? 8.594 5.812 -0.626 1 98.25 64 GLY B CA 1
ATOM 1435 C C . GLY B 1 64 ? 9.891 5.793 -1.414 1 98.25 64 GLY B C 1
ATOM 1436 O O . GLY B 1 64 ? 10.961 5.605 -0.842 1 98.25 64 GLY B O 1
ATOM 1437 N N . CYS B 1 65 ? 9.758 5.848 -2.678 1 97 65 CYS B N 1
ATOM 1438 C CA . CYS B 1 65 ? 10.938 5.715 -3.533 1 97 65 CYS B CA 1
ATOM 1439 C C . CYS B 1 65 ? 10.891 6.723 -4.676 1 97 65 CYS B C 1
ATOM 1441 O O . CYS B 1 65 ? 10.055 7.625 -4.684 1 97 65 CYS B O 1
ATOM 1443 N N . ASP B 1 66 ? 11.852 6.645 -5.617 1 95.62 66 ASP B N 1
ATOM 1444 C CA . ASP B 1 66 ? 12.031 7.629 -6.68 1 95.62 66 ASP B CA 1
ATOM 1445 C C . ASP B 1 66 ? 10.906 7.535 -7.711 1 95.62 66 ASP B C 1
ATOM 1447 O O . ASP B 1 66 ? 10.766 8.414 -8.562 1 95.62 66 ASP B O 1
ATOM 1451 N N . GLY B 1 67 ? 10.078 6.52 -7.562 1 96.5 67 GLY B N 1
ATOM 1452 C CA . GLY B 1 67 ? 8.93 6.426 -8.445 1 96.5 67 GLY B CA 1
ATOM 1453 C C . GLY B 1 67 ? 7.922 7.539 -8.234 1 96.5 67 GLY B C 1
ATOM 1454 O O . GLY B 1 67 ? 7.152 7.867 -9.141 1 96.5 67 GLY B O 1
ATOM 1455 N N . ALA B 1 68 ? 7.848 8.109 -7.02 1 98.19 68 ALA B N 1
ATOM 1456 C CA . ALA B 1 68 ? 6.961 9.219 -6.664 1 98.19 68 ALA B CA 1
ATOM 1457 C C . ALA B 1 68 ? 5.523 8.93 -7.09 1 98.19 68 ALA B C 1
ATOM 1459 O O . ALA B 1 68 ? 4.832 9.812 -7.602 1 98.19 68 ALA B O 1
ATOM 1460 N N . CYS B 1 69 ? 5.105 7.742 -6.859 1 98.56 69 CYS B N 1
ATOM 1461 C CA . CYS B 1 69 ? 3.822 7.266 -7.367 1 98.56 69 CYS B CA 1
ATOM 1462 C C . CYS B 1 69 ? 2.668 8.039 -6.742 1 98.56 69 CYS B C 1
ATOM 1464 O O . CYS B 1 69 ? 1.652 8.281 -7.395 1 98.56 69 CYS B O 1
ATOM 1466 N N . VAL B 1 70 ? 2.777 8.453 -5.488 1 98.81 70 VAL B N 1
ATOM 1467 C CA . VAL B 1 70 ? 1.689 9.156 -4.82 1 98.81 70 VAL B CA 1
ATOM 1468 C C . VAL B 1 70 ? 1.415 10.484 -5.531 1 98.81 70 VAL B C 1
ATOM 1470 O O . VAL B 1 70 ? 0.273 10.773 -5.891 1 98.81 70 VAL B O 1
ATOM 1473 N N . ASN B 1 71 ? 2.488 11.258 -5.812 1 98.75 71 ASN B N 1
ATOM 1474 C CA . ASN B 1 71 ? 2.324 12.508 -6.539 1 98.75 71 ASN B CA 1
ATOM 1475 C C . ASN B 1 71 ? 1.742 12.281 -7.93 1 98.75 71 ASN B C 1
ATOM 1477 O O . ASN B 1 71 ? 0.828 12.992 -8.352 1 98.75 71 ASN B O 1
ATOM 1481 N N . LYS B 1 72 ? 2.27 11.266 -8.625 1 98.44 72 LYS B N 1
ATOM 1482 C CA . LYS B 1 72 ? 1.819 11.008 -9.992 1 98.44 72 LYS B CA 1
ATOM 1483 C C . LYS B 1 72 ? 0.343 10.625 -10.016 1 98.44 72 LYS B C 1
ATOM 1485 O O . LYS B 1 72 ? -0.413 11.102 -10.867 1 98.44 72 LYS B O 1
ATOM 1490 N N . ILE B 1 73 ? -0.076 9.789 -9.086 1 98.19 73 ILE B N 1
ATOM 1491 C CA . ILE B 1 73 ? -1.463 9.336 -9.039 1 98.19 73 ILE B CA 1
ATOM 1492 C C . ILE B 1 73 ? -2.381 10.531 -8.773 1 98.19 73 ILE B C 1
ATOM 1494 O O . ILE B 1 73 ? -3.393 10.703 -9.453 1 98.19 73 ILE B O 1
ATOM 1498 N N . LEU B 1 74 ? -1.979 11.367 -7.836 1 98.44 74 LEU B N 1
ATOM 1499 C CA . LEU B 1 74 ? -2.812 12.516 -7.5 1 98.44 74 LEU B CA 1
ATOM 1500 C C . LEU B 1 74 ? -2.83 13.531 -8.641 1 98.44 74 LEU B C 1
ATOM 1502 O O . LEU B 1 74 ? -3.885 14.062 -8.984 1 98.44 74 LEU B O 1
ATOM 1506 N N . GLU B 1 75 ? -1.706 13.734 -9.273 1 97.75 75 GLU B N 1
ATOM 1507 C CA . GLU B 1 75 ? -1.621 14.648 -10.414 1 97.75 75 GLU B CA 1
ATOM 1508 C C . GLU B 1 75 ? -2.49 14.164 -11.57 1 97.75 75 GLU B C 1
ATOM 1510 O O . GLU B 1 75 ? -3.193 14.953 -12.195 1 97.75 75 GLU B O 1
ATOM 1515 N N . ASN B 1 76 ? -2.43 12.898 -11.828 1 96.38 76 ASN B N 1
ATOM 1516 C CA . ASN B 1 76 ? -3.236 12.312 -12.891 1 96.38 76 ASN B CA 1
ATOM 1517 C C . ASN B 1 76 ? -4.727 12.562 -12.664 1 96.38 76 ASN B C 1
ATOM 1519 O O . ASN B 1 76 ? -5.504 12.586 -13.617 1 96.38 76 ASN B O 1
ATOM 1523 N N . LYS B 1 77 ? -5.105 12.75 -11.438 1 96.56 77 LYS B N 1
ATOM 1524 C CA . LYS B 1 77 ? -6.512 12.945 -11.086 1 96.56 77 LYS B CA 1
ATOM 1525 C C . LYS B 1 77 ? -6.848 14.43 -10.969 1 96.56 77 LYS B C 1
ATOM 1527 O O . LYS B 1 77 ? -7.969 14.789 -10.609 1 96.56 77 LYS B O 1
ATOM 1532 N N . GLY B 1 78 ? -5.824 15.273 -11.195 1 96.56 78 GLY B N 1
ATOM 1533 C CA . GLY B 1 78 ? -6.02 16.703 -11.07 1 96.56 78 GLY B CA 1
ATOM 1534 C C . GLY B 1 78 ? -6.055 17.172 -9.625 1 96.56 78 GLY B C 1
ATOM 1535 O O . GLY B 1 78 ? -6.664 18.203 -9.312 1 96.56 78 GLY B O 1
ATOM 1536 N N . ILE B 1 79 ? -5.539 16.438 -8.758 1 97.56 79 ILE B N 1
ATOM 1537 C CA . ILE B 1 79 ? -5.516 16.766 -7.34 1 97.56 79 ILE B CA 1
ATOM 1538 C C . ILE B 1 79 ? -4.156 17.375 -6.973 1 97.56 79 ILE B C 1
ATOM 1540 O O . ILE B 1 79 ? -3.115 16.766 -7.238 1 97.56 79 ILE B O 1
ATOM 1544 N N . ASN B 1 80 ? -4.184 18.5 -6.332 1 96.06 80 ASN B N 1
ATOM 1545 C CA . ASN B 1 80 ? -2.953 19.188 -5.945 1 96.06 80 ASN B CA 1
ATOM 1546 C C . ASN B 1 80 ? -2.43 18.672 -4.602 1 96.06 80 ASN B C 1
ATOM 1548 O O . ASN B 1 80 ? -3.211 18.406 -3.691 1 96.06 80 ASN B O 1
ATOM 1552 N N . VAL B 1 81 ? -1.166 18.594 -4.523 1 97.5 81 VAL B N 1
ATOM 1553 C CA . VAL B 1 81 ? -0.481 18.234 -3.283 1 97.5 81 VAL B CA 1
ATOM 1554 C C . VAL B 1 81 ? 0.125 19.5 -2.658 1 97.5 81 VAL B C 1
ATOM 1556 O O . VAL B 1 81 ? 0.748 20.297 -3.352 1 97.5 81 VAL B O 1
ATOM 1559 N N . PHE B 1 82 ? -0.095 19.641 -1.386 1 97.25 82 PHE B N 1
ATOM 1560 C CA . PHE B 1 82 ? 0.42 20.797 -0.683 1 97.25 82 PHE B CA 1
ATOM 1561 C C . PHE B 1 82 ? 1.909 20.641 -0.396 1 97.25 82 PHE B C 1
ATOM 1563 O O . PHE B 1 82 ? 2.682 21.594 -0.57 1 97.25 82 PHE B O 1
ATOM 1570 N N . LYS B 1 83 ? 2.295 19.562 0.112 1 97.94 83 LYS B N 1
ATOM 1571 C CA . LYS B 1 83 ? 3.686 19.219 0.399 1 97.94 83 LYS B CA 1
ATOM 1572 C C . LYS B 1 83 ? 3.982 17.766 0.036 1 97.94 83 LYS B C 1
ATOM 1574 O O . LYS B 1 83 ? 3.074 16.938 -0.017 1 97.94 83 LYS B O 1
ATOM 1579 N N . THR B 1 84 ? 5.262 17.531 -0.229 1 98.56 84 THR B N 1
ATOM 1580 C CA . THR B 1 84 ? 5.727 16.188 -0.514 1 98.56 84 THR B CA 1
ATOM 1581 C C . THR B 1 84 ? 6.883 15.805 0.405 1 98.56 84 THR B C 1
ATOM 1583 O O . THR B 1 84 ? 7.781 16.609 0.645 1 98.56 84 THR B O 1
ATOM 1586 N N . VAL B 1 85 ? 6.797 14.672 0.971 1 98.81 85 VAL B N 1
ATOM 1587 C CA . VAL B 1 85 ? 7.898 14.078 1.724 1 98.81 85 VAL B CA 1
ATOM 1588 C C . VAL B 1 85 ? 8.422 12.852 0.986 1 98.81 85 VAL B C 1
ATOM 1590 O O . VAL B 1 85 ? 7.66 11.93 0.674 1 98.81 85 VAL B O 1
ATOM 1593 N N . ALA B 1 86 ? 9.711 12.859 0.664 1 98.69 86 ALA B N 1
ATOM 1594 C CA . ALA B 1 86 ? 10.375 11.711 0.054 1 98.69 86 ALA B CA 1
ATOM 1595 C C . ALA B 1 86 ? 11.109 10.883 1.102 1 98.69 86 ALA B C 1
ATOM 1597 O O . ALA B 1 86 ? 12.18 11.273 1.578 1 98.69 86 ALA B O 1
ATOM 1598 N N . VAL B 1 87 ? 10.617 9.695 1.379 1 98.88 87 VAL B N 1
ATOM 1599 C CA . VAL B 1 87 ? 11.117 8.859 2.463 1 98.88 87 VAL B CA 1
ATOM 1600 C C . VAL B 1 87 ? 12.586 8.531 2.225 1 98.88 87 VAL B C 1
ATOM 1602 O O . VAL B 1 87 ? 13.414 8.672 3.129 1 98.88 87 VAL B O 1
ATOM 1605 N N . VAL B 1 88 ? 12.891 8.133 1.022 1 98.06 88 VAL B N 1
ATOM 1606 C CA . VAL B 1 88 ? 14.25 7.703 0.698 1 98.06 88 VAL B CA 1
ATOM 1607 C C . VAL B 1 88 ? 15.227 8.852 0.948 1 98.06 88 VAL B C 1
ATOM 1609 O O . VAL B 1 88 ? 16.297 8.641 1.522 1 98.06 88 VAL B O 1
ATOM 1612 N N . ASP B 1 89 ? 14.883 10.109 0.563 1 98.19 89 ASP B N 1
ATOM 1613 C CA . ASP B 1 89 ? 15.75 11.266 0.721 1 98.19 89 ASP B CA 1
ATOM 1614 C C . ASP B 1 89 ? 15.93 11.625 2.195 1 98.19 89 ASP B C 1
ATOM 1616 O O . ASP B 1 89 ? 17.047 11.906 2.643 1 98.19 89 ASP B O 1
ATOM 1620 N N . VAL B 1 90 ? 14.844 11.609 2.922 1 98.69 90 VAL B N 1
ATOM 1621 C CA . VAL B 1 90 ? 14.906 11.93 4.344 1 98.69 90 VAL B CA 1
ATOM 1622 C C . VAL B 1 90 ? 15.805 10.922 5.059 1 98.69 90 VAL B C 1
ATOM 1624 O O . VAL B 1 90 ? 16.672 11.312 5.844 1 98.69 90 VAL B O 1
ATOM 1627 N N . LEU B 1 91 ? 15.648 9.602 4.777 1 98.75 91 LEU B N 1
ATOM 1628 C CA . LEU B 1 91 ? 16.406 8.562 5.469 1 98.75 91 LEU B CA 1
ATOM 1629 C C . LEU B 1 91 ? 17.891 8.633 5.105 1 98.75 91 LEU B C 1
ATOM 1631 O O . LEU B 1 91 ? 18.75 8.375 5.941 1 98.75 91 LEU B O 1
ATOM 1635 N N . LYS B 1 92 ? 18.141 8.969 3.861 1 98.06 92 LYS B N 1
ATOM 1636 C CA . LYS B 1 92 ? 19.531 9.148 3.43 1 98.06 92 LYS B CA 1
ATOM 1637 C C . LYS B 1 92 ? 20.219 10.234 4.25 1 98.06 92 LYS B C 1
ATOM 1639 O O . LYS B 1 92 ? 21.391 10.086 4.621 1 98.06 92 LYS B O 1
ATOM 1644 N N . ASP B 1 93 ? 19.5 11.344 4.512 1 98.12 93 ASP B N 1
ATOM 1645 C CA . ASP B 1 93 ? 20.047 12.453 5.297 1 98.12 93 ASP B CA 1
ATOM 1646 C C . ASP B 1 93 ? 20.438 11.984 6.699 1 98.12 93 ASP B C 1
ATOM 1648 O O . ASP B 1 93 ? 21.344 12.555 7.316 1 98.12 93 ASP B O 1
ATOM 1652 N N . PHE B 1 94 ? 19.797 10.961 7.195 1 98.44 94 PHE B N 1
ATOM 1653 C CA . PHE B 1 94 ? 20.062 10.453 8.531 1 98.44 94 PHE B CA 1
ATOM 1654 C C . PHE B 1 94 ? 21.016 9.258 8.477 1 98.44 94 PHE B C 1
ATOM 1656 O O . PHE B 1 94 ? 21.375 8.711 9.516 1 98.44 94 PHE B O 1
ATOM 1663 N N . GLY B 1 95 ? 21.328 8.789 7.27 1 98.25 95 GLY B N 1
ATOM 1664 C CA . GLY B 1 95 ? 22.266 7.691 7.086 1 98.25 95 GLY B CA 1
ATOM 1665 C C . GLY B 1 95 ? 21.672 6.34 7.441 1 98.25 95 GLY B C 1
ATOM 1666 O O . GLY B 1 95 ? 22.391 5.445 7.902 1 98.25 95 GLY B O 1
ATOM 1667 N N . VAL B 1 96 ? 20.281 6.176 7.348 1 98.38 96 VAL B N 1
ATOM 1668 C CA . VAL B 1 96 ? 19.625 4.914 7.676 1 98.38 96 VAL B CA 1
ATOM 1669 C C . VAL B 1 96 ? 18.781 4.445 6.488 1 98.38 96 VAL B C 1
ATOM 1671 O O . VAL B 1 96 ? 18.547 5.207 5.547 1 98.38 96 VAL B O 1
ATOM 1674 N N . SER B 1 97 ? 18.453 3.197 6.48 1 98 97 SER B N 1
ATOM 1675 C CA . SER B 1 97 ? 17.594 2.627 5.449 1 98 97 SER B CA 1
ATOM 1676 C C . SER B 1 97 ? 16.797 1.439 5.988 1 98 97 SER B C 1
ATOM 1678 O O . SER B 1 97 ? 17.25 0.747 6.902 1 98 97 SER B O 1
ATOM 1680 N N . SER B 1 98 ? 15.617 1.367 5.484 1 97.56 98 SER B N 1
ATOM 1681 C CA . SER B 1 98 ? 14.82 0.168 5.738 1 97.56 98 SER B CA 1
ATOM 1682 C C . SER B 1 98 ? 15.062 -0.889 4.664 1 97.56 98 SER B C 1
ATOM 1684 O O . SER B 1 98 ? 15.18 -0.563 3.48 1 97.56 98 SER B O 1
ATOM 1686 N N . LYS B 1 99 ? 15.086 -2.152 5.102 1 96.62 99 LYS B N 1
ATOM 1687 C CA . LYS B 1 99 ? 15.484 -3.178 4.145 1 96.62 99 LYS B CA 1
ATOM 1688 C C . LYS B 1 99 ? 14.367 -4.195 3.926 1 96.62 99 LYS B C 1
ATOM 1690 O O . LYS B 1 99 ? 14.328 -4.871 2.898 1 96.62 99 LYS B O 1
ATOM 1695 N N . ASP B 1 100 ? 13.477 -4.363 4.855 1 96.81 100 ASP B N 1
ATOM 1696 C CA . ASP B 1 100 ? 12.438 -5.387 4.781 1 96.81 100 ASP B CA 1
ATOM 1697 C C . ASP B 1 100 ? 11.102 -4.785 4.336 1 96.81 100 ASP B C 1
ATOM 1699 O O . ASP B 1 100 ? 10.492 -4.008 5.066 1 96.81 100 ASP B O 1
ATOM 1703 N N . PRO B 1 101 ? 10.562 -5.145 3.203 1 97.06 101 PRO B N 1
ATOM 1704 C CA . PRO B 1 101 ? 9.32 -4.562 2.691 1 97.06 101 PRO B CA 1
ATOM 1705 C C . PRO B 1 101 ? 8.078 -5.145 3.361 1 97.06 101 PRO B C 1
ATOM 1707 O O . PRO B 1 101 ? 6.969 -4.652 3.145 1 97.06 101 PRO B O 1
ATOM 1710 N N . PHE B 1 102 ? 8.297 -6.145 4.27 1 97.94 102 PHE B N 1
ATOM 1711 C CA . PHE B 1 102 ? 7.113 -6.898 4.684 1 97.94 102 PHE B CA 1
ATOM 1712 C C . PHE B 1 102 ? 6.926 -6.812 6.195 1 97.94 102 PHE B C 1
ATOM 1714 O O . PHE B 1 102 ? 5.793 -6.816 6.684 1 97.94 102 PHE B O 1
ATOM 1721 N N . ARG B 1 103 ? 8.016 -6.719 6.883 1 97.88 103 ARG B N 1
ATOM 1722 C CA . ARG B 1 103 ? 7.961 -6.645 8.344 1 97.88 103 ARG B CA 1
ATOM 1723 C C . ARG B 1 103 ? 8.93 -5.594 8.875 1 97.88 103 ARG B C 1
ATOM 1725 O O . ARG B 1 103 ? 10.094 -5.547 8.461 1 97.88 103 ARG B O 1
ATOM 1732 N N . LEU B 1 104 ? 8.414 -4.809 9.805 1 97.19 104 LEU B N 1
ATOM 1733 C CA . LEU B 1 104 ? 9.258 -3.785 10.406 1 97.19 104 LEU B CA 1
ATOM 1734 C C . LEU B 1 104 ? 10.18 -4.395 11.461 1 97.19 104 LEU B C 1
ATOM 1736 O O . LEU B 1 104 ? 9.719 -4.867 12.5 1 97.19 104 LEU B O 1
ATOM 1740 N N . ASP B 1 105 ? 11.453 -4.367 11.148 1 95.94 105 ASP B N 1
ATOM 1741 C CA . ASP B 1 105 ? 12.445 -4.684 12.172 1 95.94 105 ASP B CA 1
ATOM 1742 C C . ASP B 1 105 ? 12.891 -3.428 12.914 1 95.94 105 ASP B C 1
ATOM 1744 O O . ASP B 1 105 ? 12.289 -2.361 12.758 1 95.94 105 ASP B O 1
ATOM 1748 N N . SER B 1 106 ? 13.914 -3.568 13.742 1 97.31 106 SER B N 1
ATOM 1749 C CA . SER B 1 106 ? 14.383 -2.432 14.531 1 97.31 106 SER B CA 1
ATOM 1750 C C . SER B 1 106 ? 14.82 -1.278 13.633 1 97.31 106 SER B C 1
ATOM 1752 O O . SER B 1 106 ? 14.555 -0.113 13.938 1 97.31 106 SER B O 1
ATOM 1754 N N . GLU B 1 107 ? 15.477 -1.582 12.531 1 97.44 107 GLU B N 1
ATOM 1755 C CA . GLU B 1 107 ? 15.898 -0.555 11.578 1 97.44 107 GLU B CA 1
ATOM 1756 C C . GLU B 1 107 ? 14.688 0.109 10.922 1 97.44 107 GLU B C 1
ATOM 1758 O O . GLU B 1 107 ? 14.664 1.329 10.75 1 97.44 107 GLU B O 1
ATOM 1763 N N . GLY B 1 108 ? 13.695 -0.723 10.57 1 98.25 108 GLY B N 1
ATOM 1764 C CA . GLY B 1 108 ? 12.469 -0.182 10.008 1 98.25 108 GLY B CA 1
ATOM 1765 C C . GLY B 1 108 ? 11.742 0.751 10.961 1 98.25 108 GLY B C 1
ATOM 1766 O O . GLY B 1 108 ? 11.258 1.812 10.555 1 98.25 108 GLY B O 1
ATOM 1767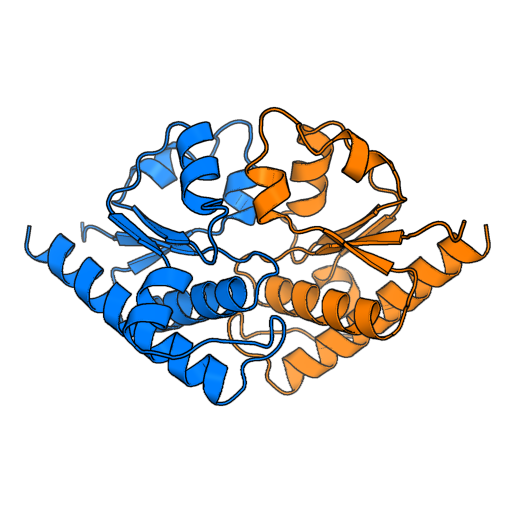 N N . GLU B 1 109 ? 11.734 0.369 12.25 1 98.69 109 GLU B N 1
ATOM 1768 C CA . GLU B 1 109 ? 11.062 1.202 13.242 1 98.69 109 GLU B CA 1
ATOM 1769 C C . GLU B 1 109 ? 11.789 2.531 13.438 1 98.69 109 GLU B C 1
ATOM 1771 O O . GLU B 1 109 ? 11.156 3.562 13.664 1 98.69 109 GLU B O 1
ATOM 1776 N N . GLU B 1 110 ? 13.086 2.473 13.359 1 98.75 110 GLU B N 1
ATOM 1777 C CA . GLU B 1 110 ? 13.844 3.717 13.414 1 98.75 110 GLU B CA 1
ATOM 1778 C C . GLU B 1 110 ? 13.5 4.629 12.242 1 98.75 110 GLU B C 1
ATOM 1780 O O . GLU B 1 110 ? 13.32 5.836 12.422 1 98.75 110 GLU B O 1
ATOM 1785 N N . CYS B 1 111 ? 13.367 4.078 11.055 1 98.94 111 CYS B N 1
ATOM 1786 C CA . CYS B 1 111 ? 12.984 4.828 9.867 1 98.94 111 CYS B CA 1
ATOM 1787 C C . CYS B 1 111 ? 11.594 5.438 10.031 1 98.94 111 CYS B C 1
ATOM 1789 O O . CYS B 1 111 ? 11.375 6.602 9.688 1 98.94 111 CYS B O 1
ATOM 1791 N N . VAL B 1 112 ? 10.688 4.633 10.625 1 98.94 112 VAL B N 1
ATOM 1792 C CA . VAL B 1 112 ? 9.328 5.109 10.867 1 98.94 112 VAL B CA 1
ATOM 1793 C C . VAL B 1 112 ? 9.359 6.344 11.758 1 98.94 112 VAL B C 1
ATOM 1795 O O . VAL B 1 112 ? 8.695 7.344 11.477 1 98.94 112 VAL B O 1
ATOM 1798 N N . LYS B 1 113 ? 10.148 6.277 12.797 1 98.81 113 LYS B N 1
ATOM 1799 C CA . LYS B 1 113 ? 10.242 7.395 13.727 1 98.81 113 LYS B CA 1
ATOM 1800 C C . LYS B 1 113 ? 10.766 8.648 13.031 1 98.81 113 LYS B C 1
ATOM 1802 O O . LYS B 1 113 ? 10.242 9.75 13.25 1 98.81 113 LYS B O 1
ATOM 1807 N N . ILE B 1 114 ? 11.719 8.523 12.242 1 98.94 114 ILE B N 1
ATOM 1808 C CA . ILE B 1 114 ? 12.328 9.648 11.531 1 98.94 114 ILE B CA 1
ATOM 1809 C C . ILE B 1 114 ? 11.297 10.273 10.586 1 98.94 114 ILE B C 1
ATOM 1811 O O . ILE B 1 114 ? 11.133 11.492 10.562 1 98.94 114 ILE B O 1
ATOM 1815 N N . ILE B 1 115 ? 10.609 9.445 9.797 1 98.94 115 ILE B N 1
ATOM 1816 C CA . ILE B 1 115 ? 9.633 9.953 8.836 1 98.94 115 ILE B CA 1
ATOM 1817 C C . ILE B 1 115 ? 8.453 10.578 9.57 1 98.94 115 ILE B C 1
ATOM 1819 O O . ILE B 1 115 ? 7.941 11.625 9.156 1 98.94 115 ILE B O 1
ATOM 1823 N N . LYS B 1 116 ? 8.039 9.93 10.664 1 98.88 116 LYS B N 1
ATOM 1824 C CA . LYS B 1 116 ? 6.957 10.5 11.461 1 98.88 116 LYS B CA 1
ATOM 1825 C C . LYS B 1 116 ? 7.324 11.898 11.961 1 98.88 116 LYS B C 1
ATOM 1827 O O . LYS B 1 116 ? 6.5 12.82 11.906 1 98.88 116 LYS B O 1
ATOM 1832 N N . ASN B 1 117 ? 8.539 12.102 12.43 1 98.75 117 ASN B N 1
ATOM 1833 C CA . ASN B 1 117 ? 8.992 13.406 12.891 1 98.75 117 ASN B CA 1
ATOM 1834 C C . ASN B 1 117 ? 8.977 14.438 11.758 1 98.75 117 ASN B C 1
ATOM 1836 O O . ASN B 1 117 ? 8.578 15.586 11.969 1 98.75 117 ASN B O 1
ATOM 1840 N N . LYS B 1 118 ? 9.438 14.008 10.594 1 98.81 118 LYS B N 1
ATOM 1841 C CA . LYS B 1 118 ? 9.398 14.891 9.438 1 98.81 118 LYS B CA 1
ATOM 1842 C C . LYS B 1 118 ? 7.965 15.289 9.102 1 98.81 118 LYS B C 1
ATOM 1844 O O . LYS B 1 118 ? 7.695 16.453 8.781 1 98.81 118 LYS B O 1
ATOM 1849 N N . LEU B 1 119 ? 7.031 14.336 9.172 1 98.75 119 LEU B N 1
ATOM 1850 C CA . LEU B 1 119 ? 5.621 14.609 8.914 1 98.75 119 LEU B CA 1
ATOM 1851 C C . LEU B 1 119 ? 5.055 15.562 9.961 1 98.75 119 LEU B C 1
ATOM 1853 O O . LEU B 1 119 ? 4.309 16.484 9.633 1 98.75 119 LEU B O 1
ATOM 1857 N N . ASP B 1 120 ? 5.453 15.344 11.242 1 98.06 120 ASP B N 1
ATOM 1858 C CA . ASP B 1 120 ? 5.02 16.234 12.312 1 98.06 120 ASP B CA 1
ATOM 1859 C C . ASP B 1 120 ? 5.453 17.672 12.039 1 98.06 120 ASP B C 1
ATOM 1861 O O . ASP B 1 120 ? 4.676 18.609 12.242 1 98.06 120 ASP B O 1
ATOM 1865 N N . GLU B 1 121 ? 6.629 17.812 11.562 1 97.56 121 GLU B N 1
ATOM 1866 C CA . GLU B 1 121 ? 7.129 19.141 11.211 1 97.56 121 GLU B CA 1
ATOM 1867 C C . GLU B 1 121 ? 6.281 19.781 10.117 1 97.56 121 GLU B C 1
ATOM 1869 O O . GLU B 1 121 ? 5.914 20.953 10.211 1 97.56 121 GLU B O 1
ATOM 1874 N N . LYS B 1 122 ? 6.027 19.016 9.047 1 97.44 122 LYS B N 1
ATOM 1875 C CA . LYS B 1 122 ? 5.254 19.531 7.914 1 97.44 122 LYS B CA 1
ATOM 1876 C C . LYS B 1 122 ? 3.832 19.891 8.336 1 97.44 122 LYS B C 1
ATOM 1878 O O . LYS B 1 122 ? 3.281 20.891 7.895 1 97.44 122 LYS B O 1
ATOM 1883 N N . ILE B 1 123 ? 3.215 19.047 9.18 1 96.5 123 ILE B N 1
ATOM 1884 C CA . ILE B 1 123 ? 1.867 19.281 9.688 1 96.5 123 ILE B CA 1
ATOM 1885 C C . ILE B 1 123 ? 1.831 20.578 10.484 1 96.5 123 ILE B C 1
ATOM 1887 O O . ILE B 1 123 ? 0.943 21.422 10.281 1 96.5 123 ILE B O 1
ATOM 1891 N N . ASN B 1 124 ? 2.811 20.781 11.32 1 94.75 124 ASN B N 1
ATOM 1892 C CA . ASN B 1 124 ? 2.873 21.984 12.148 1 94.75 124 ASN B CA 1
ATOM 1893 C C . ASN B 1 124 ? 3.088 23.234 11.297 1 94.75 124 ASN B C 1
ATOM 1895 O O . ASN B 1 124 ? 2.572 24.297 11.617 1 94.75 124 ASN B O 1
ATOM 1899 N N . GLU B 1 125 ? 3.828 23.094 10.227 1 94.81 125 GLU B N 1
ATOM 1900 C CA . GLU B 1 125 ? 4.023 24.219 9.305 1 94.81 125 GLU B CA 1
ATOM 1901 C C . GLU B 1 125 ? 2.703 24.656 8.688 1 94.81 125 GLU B C 1
ATOM 1903 O O . GLU B 1 125 ? 2.496 25.844 8.445 1 94.81 125 GLU B O 1
ATOM 1908 N N . ILE B 1 126 ? 1.826 23.703 8.344 1 92.06 126 ILE B N 1
ATOM 1909 C CA . ILE B 1 126 ? 0.537 24.016 7.73 1 92.06 126 ILE B CA 1
ATOM 1910 C C . ILE B 1 126 ? -0.375 24.688 8.758 1 92.06 126 ILE B C 1
ATOM 1912 O O . ILE B 1 126 ? -1.096 25.625 8.43 1 92.06 126 ILE B O 1
ATOM 1916 N N . LYS B 1 127 ? -0.301 24.281 10 1 89.19 127 LYS B N 1
ATOM 1917 C CA . LYS B 1 127 ? -1.159 24.812 11.055 1 89.19 127 LYS B CA 1
ATOM 1918 C C . LYS B 1 127 ? -0.767 26.234 11.422 1 89.19 127 LYS B C 1
ATOM 1920 O O . LYS B 1 127 ? -1.603 27.016 11.883 1 89.19 127 LYS B O 1
ATOM 1925 N N . ASP B 1 128 ? 0.408 26.562 11.234 1 83.69 128 ASP B N 1
ATOM 1926 C CA . ASP B 1 128 ? 0.899 27.906 11.578 1 83.69 128 ASP B CA 1
ATOM 1927 C C . ASP B 1 128 ? 0.548 28.906 10.484 1 83.69 128 ASP B C 1
ATOM 1929 O O . ASP B 1 128 ? 0.774 30.109 10.656 1 83.69 128 ASP B O 1
ATOM 1933 N N . TYR B 1 129 ? 0.018 28.438 9.383 1 70.31 129 TYR B N 1
ATOM 1934 C CA . TYR B 1 129 ? -0.443 29.375 8.359 1 70.31 129 TYR B CA 1
ATOM 1935 C C . TYR B 1 129 ? -1.871 29.828 8.641 1 70.31 129 TYR B C 1
ATOM 1937 O O . TYR B 1 129 ? -2.74 29 8.953 1 70.31 129 TYR B O 1
#

pLDDT: mean 95.98, std 7.14, range [40.06, 98.94]

Secondary structure (DSSP, 8-state):
----EEEEE--SSSHHHHHHHHHHHHHHHH-TTEEE--HHHHHH-TT-TTHHHHTTS-EEEEE-STT-HHHHHHHHTTPPPSEEEEHHHHHHHHT-----SSS--HHHHHHHHHHHHHHHHHHHHHHT-/----EEEEE--SSSHHHHHHHHHHHHHHHH-TTEEE--HHHHHH-TT-TTHHHHTSS-EEEEE-STT-HHHHHHHHTTPPPSEEEEHHHHHHHTT-----SSS--HHHHHHHHHHHHHHHHHHHHHHT-

Sequence (258 aa):
MADKIALAPCNGMSPNGLVSRVAVGDCREEHDDVISICMGSTSADIDGKNNEMLKKYPIIAVNGCDGACVNKILENKGINVFKTVAVVDVLKDFGVSSKDPFRLDSEGEECVKIIKNKLDEKINEIKDYMADKIALAPCNGMSPNGLVSRVAVGDCREEHDDVISICMGSTSADIDGKNNEMLKKYPIIAVNGCDGACVNKILENKGINVFKTVAVVDVLKDFGVSSKDPFRLDSEGEECVKIIKNKLDEKINEIKDY

Nearest PDB structures (foldseek):
  1wiw-assembly1_A  TM=5.415E-01  e=1.601E-01  Thermus thermophilus
  8abp-assembly1_A  TM=4.107E-01  e=3.779E+00  Escherichia coli
  1bap-assembly1_A  TM=3.622E-01  e=2.255E+00  Escherichia coli
  4v6w-assembly1_AA  TM=3.988E-01  e=4.031E+00  Drosophila melanogaster
  8kdq-assembly1_A  TM=3.530E-01  e=5.217E+00  synthetic construct

Foldseek 3Di:
DQAAEEEEAQCDQFLLNVLRVVLLVVLCVVDVRYYYDDVVVLQVPPVCPCVVVLQRHAYEYEARDPVSVSCVSCVVSVHDHPHYHYLVVQCVVVPADGHHSPDQDPSSVVSSVSVSVVVVVVVVVVVVD/DPAAEEEEAQCDQFLLNVLRVVLLVVLCVVDVRYYYDDVVVLQVPPVCPCVVVLQRHAYEYEARDPVSVSCVSCVVSVHDHPHYHYLVVQCVVVPADGHHSPDQDPSSVVSSVSVSVVVVVVVVVVVVD

Radius of gyration: 17.74 Å; Cα contacts (8 Å, |Δi|>4): 493; chains: 2; bounding box: 38×57×39 Å
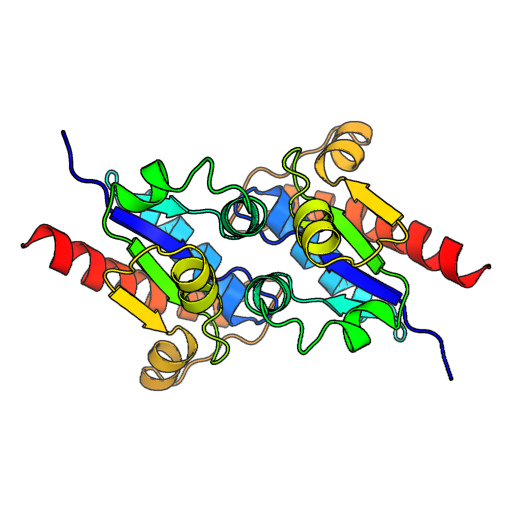
Solvent-accessible surface area (backbone atoms only — not comparable to full-atom values): 13468 Å² total; per-residue (Å²): 124,85,76,45,37,31,38,31,37,18,41,35,68,47,23,36,6,44,31,31,40,31,16,52,51,54,44,35,73,76,30,93,49,38,47,75,46,44,54,40,60,56,55,36,42,79,83,47,83,57,47,68,65,63,63,69,36,56,24,37,30,27,20,22,52,94,75,37,31,44,57,42,39,34,48,76,69,72,42,76,67,69,43,76,44,52,46,52,61,57,32,52,76,70,73,50,71,50,81,50,47,64,55,79,46,74,54,28,49,52,48,19,51,54,50,28,51,52,47,51,52,55,52,51,56,58,69,73,100,125,86,74,46,38,31,35,31,37,17,42,35,69,47,23,37,5,45,32,31,41,32,16,52,52,55,46,36,75,74,29,93,47,37,45,75,48,45,54,40,59,56,55,36,42,78,84,46,83,57,46,68,65,62,65,69,36,57,25,37,30,27,19,23,53,93,77,36,31,41,56,42,41,34,48,76,70,72,42,78,67,70,42,77,45,51,46,52,60,57,32,52,77,71,73,50,71,51,81,51,46,64,55,80,48,75,55,29,49,52,48,19,53,53,51,27,52,54,49,51,51,54,54,51,56,58,67,74,100